Protein AF-A0A954KTD6-F1 (afdb_monomer_lite)

Foldseek 3Di:
DLVLVVCLVCLPVLDDDADPDDPLDALQQQVQCVVHGSNVRNVLSLVVLLVVQAQEDEAAHQLNVLVVDPVCLVVSLVSVVVSVVSSPVSHPNHAYEYEQYEQWACQDPPDDDRVRSLVSSVVNLVSSVVVCVVVVHHYQYPHVVCVPCCNRNDHAPPQHPRTRHGDLVVVLSVSQSVCVSVVNNPADCVPHHDPLSVVLVVLVVVLNVLSCCLSPNPPCCCQPNPNVVPRVVCNVVSVVSVVVSVVSSVVSSVSSVD

Structure (mmCIF, N/CA/C/O backbone):
data_AF-A0A954KTD6-F1
#
_entry.id   AF-A0A954KTD6-F1
#
loop_
_atom_site.group_PDB
_atom_site.id
_atom_site.type_symbol
_atom_site.label_atom_id
_atom_site.label_alt_id
_atom_site.label_comp_id
_atom_site.label_asym_id
_atom_site.label_entity_id
_atom_site.label_seq_id
_atom_site.pdbx_PDB_ins_code
_atom_site.Cartn_x
_atom_site.Cartn_y
_atom_site.Cartn_z
_atom_site.occupancy
_atom_site.B_iso_or_equiv
_atom_site.auth_seq_id
_atom_site.auth_comp_id
_atom_site.auth_asym_id
_atom_site.auth_atom_id
_atom_site.pdbx_PDB_model_num
ATOM 1 N N . THR A 1 1 ? 2.994 5.848 10.217 1.00 92.19 1 THR A N 1
ATOM 2 C CA . THR A 1 1 ? 2.632 7.196 9.737 1.00 92.19 1 THR A CA 1
ATOM 3 C C . THR A 1 1 ? 1.234 7.247 9.157 1.00 92.19 1 THR A C 1
ATOM 5 O O . THR A 1 1 ? 0.369 7.665 9.901 1.00 92.19 1 THR A O 1
ATOM 8 N N . LEU A 1 2 ? 0.955 6.771 7.930 1.00 97.50 2 LEU A N 1
ATOM 9 C CA . LEU A 1 2 ? -0.398 6.868 7.339 1.00 97.50 2 LEU A CA 1
ATOM 10 C C . LEU A 1 2 ? -1.514 6.292 8.216 1.00 97.50 2 LEU A C 1
ATOM 12 O O . LEU A 1 2 ? -2.521 6.957 8.427 1.00 97.50 2 LEU A O 1
ATOM 16 N N . GLU A 1 3 ? -1.323 5.086 8.752 1.00 98.00 3 GLU A N 1
ATOM 17 C CA . GLU A 1 3 ? -2.288 4.480 9.674 1.00 98.00 3 GLU A CA 1
ATOM 18 C C . GLU A 1 3 ? -2.557 5.384 10.886 1.00 98.00 3 GLU A C 1
ATOM 20 O O . GLU A 1 3 ? -3.705 5.695 11.180 1.00 98.00 3 GLU A O 1
ATOM 25 N N . THR A 1 4 ? -1.497 5.867 11.538 1.00 98.19 4 THR A N 1
ATOM 26 C CA . THR A 1 4 ? -1.583 6.796 12.670 1.00 98.19 4 THR A CA 1
ATOM 27 C C . THR A 1 4 ? -2.357 8.054 12.297 1.00 98.19 4 THR A C 1
ATOM 29 O O . THR A 1 4 ? -3.295 8.420 12.995 1.00 98.19 4 THR A O 1
ATOM 32 N N . SER A 1 5 ? -2.009 8.690 11.177 1.00 97.94 5 SER A N 1
ATOM 33 C CA . SER A 1 5 ? -2.658 9.919 10.727 1.00 97.94 5 SER A CA 1
ATOM 34 C C . SER A 1 5 ? -4.144 9.713 10.429 1.00 97.94 5 SER A C 1
ATOM 36 O O . SER A 1 5 ? -4.956 10.545 10.821 1.00 97.94 5 SER A O 1
ATOM 38 N N . LEU A 1 6 ? -4.528 8.604 9.789 1.00 97.81 6 LEU A N 1
ATOM 39 C CA . LEU A 1 6 ? -5.936 8.301 9.508 1.00 97.81 6 LEU A CA 1
ATOM 40 C C . LEU A 1 6 ? -6.724 7.991 10.785 1.00 97.81 6 LEU A C 1
ATOM 42 O O . LEU A 1 6 ? -7.838 8.488 10.940 1.00 97.81 6 LEU A O 1
ATOM 46 N N . THR A 1 7 ? -6.139 7.224 11.707 1.00 98.06 7 THR A N 1
ATOM 47 C CA . THR A 1 7 ? -6.733 6.942 13.021 1.00 98.06 7 THR A CA 1
ATOM 48 C C . THR A 1 7 ? -6.968 8.232 13.802 1.00 98.06 7 THR A C 1
ATOM 50 O O . THR A 1 7 ? -8.073 8.455 14.283 1.00 98.06 7 THR A O 1
ATOM 53 N N . MET A 1 8 ? -5.972 9.120 13.864 1.00 97.56 8 MET A N 1
ATOM 54 C CA . MET A 1 8 ? -6.083 10.389 14.591 1.00 97.56 8 MET A CA 1
ATOM 55 C C . MET A 1 8 ? -6.957 11.431 13.883 1.00 97.56 8 MET A C 1
ATOM 57 O O . MET A 1 8 ? -7.505 12.309 14.541 1.00 97.56 8 MET A O 1
ATOM 61 N N . SER A 1 9 ? -7.148 11.329 12.563 1.00 96.38 9 SER A N 1
ATOM 62 C CA . SER A 1 9 ? -8.110 12.178 11.840 1.00 96.38 9 SER A CA 1
ATOM 63 C C . SER A 1 9 ? -9.559 11.833 12.182 1.00 96.38 9 SER A C 1
ATOM 65 O O . SER A 1 9 ? -10.432 12.699 12.123 1.00 96.38 9 SER A O 1
ATOM 67 N N . TYR A 1 10 ? -9.825 10.564 12.508 1.00 96.06 10 TYR A N 1
ATOM 68 C CA . TYR A 1 10 ? -11.173 10.038 12.717 1.00 96.06 10 TYR A CA 1
ATOM 69 C C . TYR A 1 10 ? -11.230 9.034 13.881 1.00 96.06 10 TYR A C 1
ATOM 71 O O . TYR A 1 10 ? -11.623 7.879 13.676 1.00 96.06 10 TYR A O 1
ATOM 79 N N . PRO A 1 11 ? -10.887 9.454 15.112 1.00 96.81 11 PRO A N 1
ATOM 80 C CA . PRO A 1 11 ? -10.772 8.544 16.254 1.00 96.81 11 PRO A CA 1
ATOM 81 C C . PRO A 1 11 ? -12.097 7.854 16.607 1.00 96.81 11 PRO A C 1
ATOM 83 O O . PRO A 1 11 ? -12.105 6.736 17.109 1.00 96.81 11 PRO A O 1
ATOM 86 N N . GLU A 1 12 ? -13.231 8.475 16.277 1.00 97.31 12 GLU A N 1
ATOM 87 C CA . GLU A 1 12 ? -14.573 7.938 16.535 1.00 97.31 12 GLU A CA 1
ATOM 88 C C . GLU A 1 12 ? -15.005 6.811 15.586 1.00 97.31 12 GLU A C 1
ATOM 90 O O . GLU A 1 12 ? -16.018 6.159 15.834 1.00 97.31 12 GLU A O 1
ATOM 95 N N . LEU A 1 13 ? -14.280 6.584 14.485 1.00 97.00 13 LEU A N 1
ATOM 96 C CA . LEU A 1 13 ? -14.647 5.567 13.495 1.00 97.00 13 LEU A CA 1
ATOM 97 C C . LEU A 1 13 ? -14.106 4.172 13.819 1.00 97.00 13 LEU A C 1
ATOM 99 O O . LEU A 1 13 ? -14.431 3.236 13.088 1.00 97.00 13 LEU A O 1
ATOM 103 N N . ASP A 1 14 ? -13.283 4.035 14.865 1.00 97.38 14 ASP A N 1
ATOM 104 C CA . ASP A 1 14 ? -12.685 2.763 15.295 1.00 97.38 14 ASP A CA 1
ATOM 105 C C . ASP A 1 14 ? -12.082 1.976 14.112 1.00 97.38 14 ASP A C 1
ATOM 107 O O . ASP A 1 14 ? -12.273 0.767 13.945 1.00 97.38 14 ASP A O 1
ATOM 111 N N . LEU A 1 15 ? -11.355 2.693 13.244 1.00 97.56 15 LEU A N 1
ATOM 112 C CA . LEU A 1 15 ? -10.748 2.130 12.040 1.00 97.56 15 LEU A CA 1
ATOM 113 C C . LEU A 1 15 ? -9.731 1.042 12.406 1.00 97.56 15 LEU A C 1
ATOM 115 O O . LEU A 1 15 ? -8.981 1.165 13.373 1.00 97.56 15 LEU A O 1
ATOM 119 N N . THR A 1 16 ? -9.675 -0.020 11.603 1.00 97.75 16 THR A N 1
ATOM 120 C CA . THR A 1 16 ? -8.663 -1.077 11.731 1.00 97.75 16 THR A CA 1
ATOM 121 C C . THR A 1 16 ? -7.923 -1.254 10.415 1.00 97.75 16 THR A C 1
ATOM 123 O O . THR A 1 16 ? -8.492 -1.109 9.332 1.00 97.75 16 THR A O 1
ATOM 126 N N . PHE A 1 17 ? -6.631 -1.568 10.510 1.00 98.19 17 PHE A N 1
ATOM 127 C CA . PHE A 1 17 ? -5.741 -1.665 9.357 1.00 98.19 17 PHE A CA 1
ATOM 128 C C . PHE A 1 17 ? -4.942 -2.960 9.398 1.00 98.19 17 PHE A C 1
ATOM 130 O O . PHE A 1 17 ? -4.491 -3.405 10.462 1.00 98.19 17 PHE A O 1
ATOM 137 N N . ARG A 1 18 ? -4.733 -3.541 8.215 1.00 97.31 18 ARG A N 1
ATOM 138 C CA . ARG A 1 18 ? -3.896 -4.720 7.991 1.00 97.31 18 ARG A CA 1
ATOM 139 C C . ARG A 1 18 ? -2.971 -4.452 6.814 1.00 97.31 18 ARG A C 1
ATOM 141 O O . ARG A 1 18 ? -3.431 -4.111 5.729 1.00 97.31 18 ARG A O 1
ATOM 148 N N . ASN A 1 19 ? -1.670 -4.612 7.035 1.00 95.19 19 ASN A N 1
ATOM 149 C CA . ASN A 1 19 ? -0.672 -4.505 5.980 1.00 95.19 19 ASN A CA 1
ATOM 150 C C . ASN A 1 19 ? -0.434 -5.886 5.353 1.00 95.19 19 ASN A C 1
ATOM 152 O O . ASN A 1 19 ? 0.022 -6.806 6.033 1.00 95.19 19 ASN A O 1
ATOM 156 N N . LEU A 1 20 ? -0.750 -6.012 4.062 1.00 94.19 20 LEU A N 1
ATOM 157 C CA . LEU A 1 20 ? -0.557 -7.226 3.259 1.00 94.19 20 LEU A CA 1
ATOM 158 C C . LEU A 1 20 ? 0.567 -7.053 2.222 1.00 94.19 20 LEU A C 1
ATOM 160 O O . LEU A 1 20 ? 0.629 -7.802 1.246 1.00 94.19 20 LEU A O 1
ATOM 164 N N . GLY A 1 21 ? 1.419 -6.038 2.379 1.00 92.62 21 GLY A N 1
ATOM 165 C CA . GLY A 1 21 ? 2.537 -5.777 1.483 1.00 92.62 21 GLY A CA 1
ATOM 166 C C . GLY A 1 21 ? 3.573 -6.899 1.525 1.00 92.62 21 GLY A C 1
ATOM 167 O O . GLY A 1 21 ? 3.930 -7.397 2.594 1.00 92.62 21 GLY A O 1
ATOM 168 N N . TRP A 1 22 ? 4.083 -7.279 0.354 1.00 91.50 22 TRP A N 1
ATOM 169 C CA . TRP A 1 22 ? 5.133 -8.284 0.215 1.00 91.50 22 TRP A CA 1
ATOM 170 C C . TRP A 1 22 ? 6.185 -7.815 -0.787 1.00 91.50 22 TRP A C 1
ATOM 172 O O . TRP A 1 22 ? 5.875 -7.396 -1.901 1.00 91.50 22 TRP A O 1
ATOM 182 N N . SER A 1 23 ? 7.451 -7.854 -0.377 1.00 88.88 23 SER A N 1
ATOM 183 C CA . SER A 1 23 ? 8.556 -7.378 -1.205 1.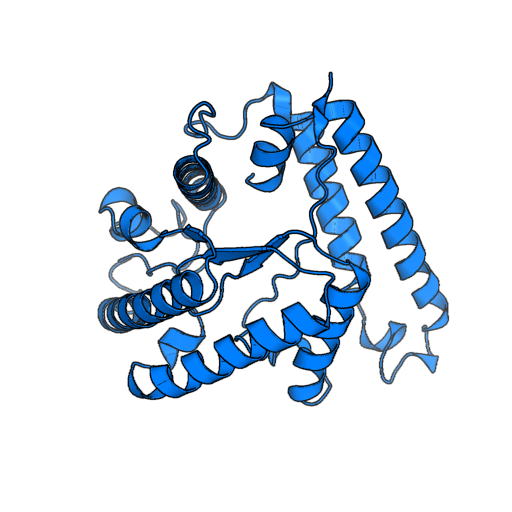00 88.88 23 SER A CA 1
ATOM 184 C C . SER A 1 23 ? 8.677 -8.199 -2.486 1.00 88.88 23 SER A C 1
ATOM 186 O O . SER A 1 23 ? 8.747 -9.425 -2.435 1.00 88.88 23 SER A O 1
ATOM 188 N N . GLY A 1 24 ? 8.756 -7.513 -3.626 1.00 88.06 24 GLY A N 1
ATOM 189 C CA . GLY A 1 24 ? 8.882 -8.159 -4.933 1.00 88.06 24 GLY A CA 1
ATOM 190 C C . GLY A 1 24 ? 7.573 -8.728 -5.483 1.00 88.06 24 GLY A C 1
ATOM 191 O O . GLY A 1 24 ? 7.617 -9.467 -6.462 1.00 88.06 24 GLY A O 1
ATOM 192 N N . ASP A 1 25 ? 6.422 -8.437 -4.873 1.00 92.00 25 ASP A N 1
ATOM 193 C CA . ASP A 1 25 ? 5.138 -8.837 -5.446 1.00 92.00 25 ASP A CA 1
ATOM 194 C C . ASP A 1 25 ? 4.835 -8.112 -6.760 1.00 92.00 25 ASP A C 1
ATOM 196 O O . ASP A 1 25 ? 5.092 -6.917 -6.921 1.00 92.00 25 ASP A O 1
ATOM 200 N N . THR A 1 26 ? 4.214 -8.850 -7.667 1.00 93.44 26 THR A N 1
ATOM 201 C CA . THR A 1 26 ? 3.433 -8.332 -8.792 1.00 93.44 26 THR A CA 1
ATOM 202 C C . THR A 1 26 ? 1.944 -8.472 -8.461 1.00 93.44 26 THR A C 1
ATOM 204 O O . THR A 1 26 ? 1.584 -9.051 -7.432 1.00 93.44 26 THR A O 1
ATOM 207 N N . VAL A 1 27 ? 1.056 -8.034 -9.353 1.00 94.38 27 VAL A N 1
ATOM 208 C CA . VAL A 1 27 ? -0.394 -8.314 -9.283 1.00 94.38 27 VAL A CA 1
ATOM 209 C C . VAL A 1 27 ? -0.745 -9.805 -9.135 1.00 94.38 27 VAL A C 1
ATOM 211 O O . VAL A 1 27 ? -1.855 -10.118 -8.705 1.00 94.38 27 VAL A O 1
ATOM 214 N N . TRP A 1 28 ? 0.184 -10.720 -9.438 1.00 91.75 28 TRP A N 1
ATOM 215 C CA . TRP A 1 28 ? 0.023 -12.162 -9.231 1.00 91.75 28 TRP A CA 1
ATOM 216 C C . TRP A 1 28 ? 0.502 -12.684 -7.881 1.00 91.75 28 TRP A C 1
ATOM 218 O O . TRP A 1 28 ? 0.242 -13.837 -7.556 1.00 91.75 28 TRP A O 1
ATOM 228 N N . ALA A 1 29 ? 1.155 -11.862 -7.060 1.00 91.62 29 ALA A N 1
ATOM 229 C CA . ALA A 1 29 ? 1.676 -12.281 -5.761 1.00 91.62 29 ALA A CA 1
ATOM 230 C C . ALA A 1 29 ? 2.585 -13.532 -5.832 1.00 91.62 29 ALA A C 1
ATOM 232 O O . ALA A 1 29 ? 2.647 -14.323 -4.887 1.00 91.62 29 ALA A O 1
ATOM 233 N N . ASP A 1 30 ? 3.311 -13.704 -6.945 1.00 86.94 30 ASP A N 1
ATOM 234 C CA . ASP A 1 30 ? 4.181 -14.863 -7.201 1.00 86.94 30 ASP A CA 1
ATOM 235 C C . ASP A 1 30 ? 5.211 -15.060 -6.076 1.00 86.94 30 ASP A C 1
ATOM 237 O O . ASP A 1 30 ? 5.493 -16.178 -5.636 1.00 86.94 30 ASP A O 1
ATOM 241 N N . SER A 1 31 ? 5.719 -13.947 -5.537 1.00 87.31 31 SER A N 1
ATOM 242 C CA . SER A 1 31 ? 6.714 -13.920 -4.463 1.00 87.31 31 SER A CA 1
ATOM 243 C C . SER A 1 31 ? 6.196 -14.507 -3.140 1.00 87.31 31 SER A C 1
ATOM 245 O O . SER A 1 31 ? 7.001 -14.838 -2.263 1.00 87.31 31 SER A O 1
ATOM 247 N N . ARG A 1 32 ? 4.876 -14.706 -2.992 1.00 89.31 32 ARG A N 1
ATOM 248 C CA . ARG A 1 32 ? 4.239 -15.350 -1.827 1.00 89.31 32 ARG A CA 1
ATOM 249 C C . ARG A 1 32 ? 4.163 -16.875 -1.926 1.00 89.31 32 ARG A C 1
ATOM 251 O O . ARG A 1 32 ? 3.771 -17.529 -0.956 1.00 89.31 32 ARG A O 1
ATOM 258 N N . GLY A 1 33 ? 4.543 -17.469 -3.061 1.00 81.88 33 GLY A N 1
ATOM 259 C CA . GLY A 1 33 ? 4.685 -18.924 -3.187 1.00 81.88 33 GLY A CA 1
ATOM 260 C C . GLY A 1 33 ? 5.727 -19.479 -2.205 1.00 81.88 33 GLY A C 1
ATOM 261 O O . GLY A 1 33 ? 5.504 -20.519 -1.582 1.00 81.88 33 GLY A O 1
ATOM 262 N N . ILE A 1 34 ? 6.802 -18.715 -1.959 1.00 81.56 34 ILE A N 1
ATOM 263 C CA . ILE A 1 34 ? 7.978 -19.063 -1.141 1.00 81.56 34 ILE A CA 1
ATOM 264 C C . ILE A 1 34 ? 8.643 -20.366 -1.615 1.00 81.56 34 ILE A C 1
ATOM 266 O O . ILE A 1 34 ? 9.614 -20.319 -2.361 1.00 81.56 34 ILE A O 1
ATOM 270 N N . PHE A 1 35 ? 8.134 -21.515 -1.159 1.00 80.31 35 PHE A N 1
ATOM 271 C CA . PHE A 1 35 ? 8.609 -22.862 -1.502 1.00 80.31 35 PHE A CA 1
ATOM 272 C C . PHE A 1 35 ? 7.604 -23.643 -2.361 1.00 80.31 35 PHE A C 1
ATOM 274 O O . PHE A 1 35 ? 7.919 -24.738 -2.820 1.00 80.31 35 PHE A O 1
ATOM 281 N N . ASP A 1 36 ? 6.403 -23.097 -2.556 1.00 82.31 36 ASP A N 1
ATOM 282 C CA . ASP A 1 36 ? 5.378 -23.640 -3.440 1.00 82.31 36 ASP A CA 1
ATOM 283 C C . ASP A 1 36 ? 5.462 -23.001 -4.835 1.00 82.31 36 ASP A C 1
ATOM 285 O O . ASP A 1 36 ? 6.168 -22.012 -5.046 1.00 82.31 36 ASP A O 1
ATOM 289 N N . ALA A 1 37 ? 4.705 -23.552 -5.787 1.00 83.31 37 ALA A N 1
ATOM 290 C CA . ALA A 1 37 ? 4.550 -22.959 -7.113 1.00 83.31 37 ALA A CA 1
ATOM 291 C C . ALA A 1 37 ? 3.949 -21.533 -7.031 1.00 83.31 37 ALA A C 1
ATOM 293 O O . ALA A 1 37 ? 3.161 -21.269 -6.113 1.00 83.31 37 ALA A O 1
ATOM 294 N N . PRO A 1 38 ? 4.284 -20.616 -7.962 1.00 80.75 38 PRO A N 1
ATOM 295 C CA . PRO A 1 38 ? 3.846 -19.216 -7.919 1.00 80.75 38 PRO A CA 1
ATOM 296 C C . PRO A 1 38 ? 2.332 -19.026 -7.758 1.00 80.75 38 PRO A C 1
ATOM 298 O O . PRO A 1 38 ? 1.895 -18.174 -6.987 1.00 80.75 38 PRO A O 1
ATOM 301 N N . GLU A 1 39 ? 1.520 -19.893 -8.373 1.00 85.12 39 GLU A N 1
ATOM 302 C CA . GLU A 1 39 ? 0.054 -19.838 -8.313 1.00 85.12 39 GLU A CA 1
ATOM 303 C C . GLU A 1 39 ? -0.474 -19.968 -6.875 1.00 85.12 39 GLU A C 1
ATOM 305 O O . GLU A 1 39 ? -1.501 -19.388 -6.517 1.00 85.12 39 GLU A O 1
ATOM 310 N N . LYS A 1 40 ? 0.260 -20.677 -6.006 1.00 89.12 40 LYS A N 1
ATOM 311 C CA . LYS A 1 40 ? -0.077 -20.785 -4.581 1.00 89.12 40 LYS A CA 1
ATOM 312 C C . LYS A 1 40 ? 0.115 -19.468 -3.840 1.00 89.12 40 LYS A C 1
ATOM 314 O O . LYS A 1 40 ? -0.551 -19.256 -2.830 1.00 89.12 40 LYS A O 1
ATOM 319 N N . GLY A 1 41 ? 0.996 -18.588 -4.313 1.00 91.50 41 GLY A N 1
ATOM 320 C CA . GLY A 1 41 ? 1.160 -17.245 -3.763 1.00 91.50 41 GLY A CA 1
ATOM 321 C C . GLY A 1 41 ? -0.102 -16.400 -3.933 1.00 91.50 41 GLY A C 1
ATOM 322 O O . GLY A 1 41 ? -0.592 -15.817 -2.961 1.00 91.50 41 GLY A O 1
ATOM 323 N N . TYR A 1 42 ? -0.685 -16.433 -5.132 1.00 94.06 42 TYR A N 1
ATOM 324 C CA . TYR A 1 42 ? -1.937 -15.745 -5.437 1.00 94.06 42 TYR A CA 1
ATOM 325 C C . TYR A 1 42 ? -3.113 -16.265 -4.604 1.00 94.06 42 TYR A C 1
ATOM 327 O O . TYR A 1 42 ? -3.826 -15.484 -3.971 1.00 94.06 42 TYR A O 1
ATOM 335 N N . GLU A 1 43 ? -3.274 -17.591 -4.527 1.00 93.19 43 GLU A N 1
ATOM 336 C CA . GLU A 1 43 ? -4.310 -18.226 -3.700 1.00 93.19 43 GLU A CA 1
ATOM 337 C C . GLU A 1 43 ? -4.191 -17.821 -2.220 1.00 93.19 43 GLU A C 1
ATOM 339 O O . GLU A 1 43 ? -5.192 -17.483 -1.587 1.00 93.19 43 GLU A O 1
ATOM 344 N N . LYS A 1 44 ? -2.967 -17.806 -1.668 1.00 91.25 44 LYS A N 1
ATOM 345 C CA . LYS A 1 44 ? -2.708 -17.382 -0.280 1.00 91.25 44 LYS A CA 1
ATOM 346 C C . LYS A 1 44 ? -3.090 -15.919 -0.052 1.00 91.25 44 LYS A C 1
ATOM 348 O O . LYS A 1 44 ? -3.687 -15.609 0.977 1.00 91.25 44 LYS A O 1
ATOM 353 N N . MET A 1 45 ? -2.775 -15.031 -0.998 1.00 94.88 45 MET A N 1
ATOM 354 C CA . MET A 1 45 ? -3.149 -13.616 -0.914 1.00 94.88 45 MET A CA 1
ATOM 355 C C . MET A 1 45 ? -4.673 -13.444 -0.889 1.00 94.88 45 MET A C 1
ATOM 357 O O . MET A 1 45 ? -5.188 -12.766 -0.001 1.00 94.88 45 MET A O 1
ATOM 361 N N . LEU A 1 46 ? -5.403 -14.113 -1.788 1.00 96.06 46 LEU A N 1
ATOM 362 C CA . LEU A 1 46 ? -6.868 -14.046 -1.815 1.00 96.06 46 LEU A CA 1
ATOM 363 C C . LEU A 1 46 ? -7.499 -14.617 -0.538 1.00 96.06 46 LEU A C 1
ATOM 365 O O . LEU A 1 46 ? -8.418 -14.010 0.010 1.00 96.06 46 LEU A O 1
ATOM 369 N N . ALA A 1 47 ? -6.976 -15.732 -0.019 1.00 94.06 47 ALA A N 1
ATOM 370 C CA . ALA A 1 47 ? -7.438 -16.308 1.243 1.00 94.06 47 ALA A CA 1
ATOM 371 C C . ALA A 1 47 ? -7.209 -15.355 2.431 1.00 94.06 47 ALA A C 1
ATOM 373 O O . ALA A 1 47 ? -8.074 -15.224 3.297 1.00 94.06 47 ALA A O 1
ATOM 374 N N . GLN A 1 48 ? -6.071 -14.651 2.455 1.00 93.81 48 GLN A N 1
ATOM 375 C CA . GLN A 1 48 ? -5.776 -13.643 3.472 1.00 93.81 48 GLN A CA 1
ATOM 376 C C . GLN A 1 48 ? -6.724 -12.439 3.373 1.00 93.81 48 GLN A C 1
ATOM 378 O O . GLN A 1 48 ? -7.229 -11.970 4.388 1.00 93.81 48 GLN A O 1
ATOM 383 N N . VAL A 1 49 ? -7.009 -11.945 2.166 1.00 96.62 49 VAL A N 1
ATOM 384 C CA . VAL A 1 49 ? -8.004 -10.877 1.975 1.00 96.62 49 VA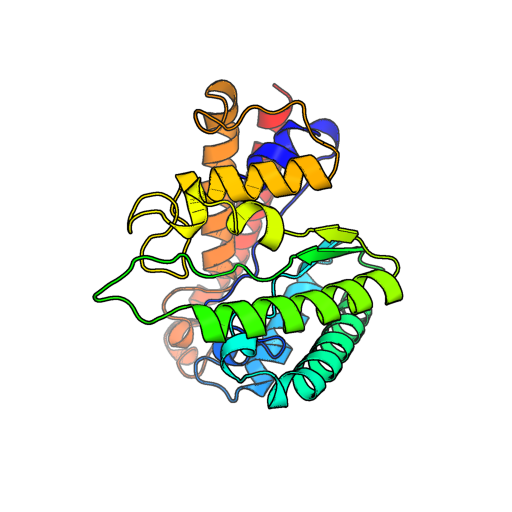L A CA 1
ATOM 385 C C . VAL A 1 49 ? -9.382 -11.334 2.461 1.00 96.62 49 VAL A C 1
ATOM 387 O O . VAL A 1 49 ? -10.052 -10.601 3.190 1.00 96.62 49 VAL A O 1
ATOM 390 N N . ASN A 1 50 ? -9.782 -12.561 2.122 1.00 96.44 50 ASN A N 1
ATOM 391 C CA . ASN A 1 50 ? -11.072 -13.110 2.525 1.00 96.44 50 ASN A CA 1
ATOM 392 C C . ASN A 1 50 ? -11.226 -13.238 4.046 1.00 96.44 50 ASN A C 1
ATOM 394 O O . ASN A 1 50 ? -12.306 -12.968 4.572 1.00 96.44 50 ASN A O 1
ATOM 398 N N . SER A 1 51 ? -10.158 -13.597 4.763 1.00 93.94 51 SER A N 1
ATOM 399 C CA . SER A 1 51 ? -10.206 -13.713 6.224 1.00 93.94 51 SER A CA 1
ATOM 400 C C . SER A 1 51 ? -10.323 -12.357 6.926 1.00 93.94 51 SER A C 1
ATOM 402 O O . SER A 1 51 ? -10.988 -12.261 7.957 1.00 93.94 51 SER A O 1
ATOM 404 N N . ILE A 1 52 ? -9.730 -11.302 6.356 1.00 95.06 52 ILE A N 1
ATOM 405 C CA . ILE A 1 52 ? -9.778 -9.935 6.899 1.00 95.06 52 ILE A CA 1
ATOM 406 C C . ILE A 1 52 ? -11.141 -9.280 6.665 1.00 95.06 52 ILE A C 1
ATOM 408 O O . ILE A 1 52 ? -11.560 -8.457 7.475 1.00 95.06 52 ILE A O 1
ATOM 412 N N . LYS A 1 53 ? -11.824 -9.633 5.567 1.00 94.88 53 LYS A N 1
ATOM 413 C CA . LYS A 1 53 ? -13.086 -9.009 5.128 1.00 94.88 53 LYS A CA 1
ATOM 414 C C . LYS A 1 53 ? -12.986 -7.474 5.048 1.00 94.88 53 LYS A C 1
ATOM 416 O O . LYS A 1 53 ? -13.753 -6.766 5.705 1.00 94.88 53 LYS A O 1
ATOM 421 N N . PRO A 1 54 ? -12.026 -6.929 4.280 1.00 97.38 54 PRO A N 1
ATOM 422 C CA . PRO A 1 54 ? -11.809 -5.490 4.220 1.00 97.38 54 PRO A CA 1
ATOM 423 C C . PRO A 1 54 ? -12.997 -4.760 3.581 1.00 97.38 54 PRO A C 1
ATOM 425 O O . PRO A 1 54 ? -13.540 -5.185 2.563 1.00 97.38 54 PRO A O 1
ATOM 428 N N . THR A 1 55 ? -13.344 -3.600 4.139 1.00 97.69 55 THR A N 1
ATOM 429 C CA . THR A 1 55 ? -14.328 -2.672 3.546 1.00 97.69 55 THR A CA 1
ATOM 430 C C . THR A 1 55 ? -13.679 -1.662 2.594 1.00 97.69 55 THR A C 1
ATOM 432 O O . THR A 1 55 ? -14.360 -1.053 1.765 1.00 97.69 55 THR A O 1
ATOM 435 N N . VAL A 1 56 ? -12.359 -1.474 2.705 1.00 98.06 56 VAL A N 1
ATOM 436 C CA . VAL A 1 56 ? -11.526 -0.634 1.836 1.00 98.06 56 VAL A CA 1
ATOM 437 C C . VAL A 1 56 ? -10.218 -1.365 1.551 1.00 98.06 56 VAL A C 1
ATOM 439 O O . VAL A 1 56 ? -9.590 -1.877 2.476 1.00 98.06 56 VAL A O 1
ATOM 442 N N . ILE A 1 57 ? -9.793 -1.396 0.289 1.00 98.50 57 ILE A N 1
ATOM 443 C CA . ILE A 1 57 ? -8.529 -1.998 -0.144 1.00 98.50 57 ILE A CA 1
ATOM 444 C C . ILE A 1 57 ? -7.702 -0.945 -0.884 1.00 98.50 57 ILE A C 1
ATOM 446 O O . ILE A 1 57 ? -8.131 -0.411 -1.908 1.00 98.50 57 ILE A O 1
ATOM 450 N N . PHE A 1 58 ? -6.501 -0.678 -0.372 1.00 98.50 58 PHE A N 1
ATOM 451 C CA . PHE A 1 58 ? -5.493 0.136 -1.047 1.00 98.50 58 PHE A CA 1
ATOM 452 C C . PHE A 1 58 ? -4.634 -0.763 -1.941 1.00 98.50 58 PHE A C 1
ATOM 454 O O . PHE A 1 58 ? -4.077 -1.756 -1.472 1.00 98.50 58 PHE A O 1
ATOM 461 N N . LEU A 1 59 ? -4.528 -0.423 -3.224 1.00 98.25 59 LEU A N 1
ATOM 462 C CA . LEU A 1 59 ? -3.822 -1.203 -4.237 1.00 98.25 59 LEU A CA 1
ATOM 463 C C . LEU A 1 59 ? -2.627 -0.406 -4.773 1.00 98.25 59 LEU A C 1
ATOM 465 O O . LEU A 1 59 ? -2.803 0.589 -5.473 1.00 98.25 59 LEU A O 1
ATOM 469 N N . GLY A 1 60 ? -1.413 -0.850 -4.438 1.00 97.00 60 GLY A N 1
ATOM 470 C CA . GLY A 1 60 ? -0.145 -0.202 -4.803 1.00 97.00 60 GLY A CA 1
ATOM 471 C C . GLY A 1 60 ? 0.756 -1.079 -5.674 1.00 97.00 60 GLY A C 1
ATOM 472 O O . GLY A 1 60 ? 1.894 -1.345 -5.299 1.00 97.00 60 GLY A O 1
ATOM 473 N N . TYR A 1 61 ? 0.236 -1.558 -6.807 1.00 97.44 61 TYR A N 1
ATOM 474 C CA . TYR A 1 61 ? 0.977 -2.356 -7.798 1.00 97.44 61 TYR A CA 1
ATOM 475 C C . TYR A 1 61 ? 1.418 -1.520 -9.009 1.00 97.44 61 TYR A C 1
ATOM 477 O O . TYR A 1 61 ? 0.922 -0.415 -9.221 1.00 97.44 61 TYR A O 1
ATOM 485 N N . GLY A 1 62 ? 2.324 -2.059 -9.831 1.00 96.62 62 GLY A N 1
ATOM 486 C CA . GLY A 1 62 ? 2.796 -1.447 -11.079 1.00 96.62 62 GLY A CA 1
ATOM 487 C C . GLY A 1 62 ? 4.278 -1.072 -11.070 1.00 96.62 62 GLY A C 1
ATOM 488 O O . GLY A 1 62 ? 4.880 -0.965 -12.135 1.00 96.62 62 GLY A O 1
ATOM 489 N N . GLY A 1 63 ? 4.889 -0.895 -9.894 1.00 95.75 63 GLY A N 1
ATOM 490 C CA . GLY A 1 63 ? 6.308 -0.530 -9.784 1.00 95.75 63 GLY A CA 1
ATOM 491 C C . GLY A 1 63 ? 7.242 -1.661 -10.219 1.00 95.75 63 GLY A C 1
ATOM 492 O O . GLY A 1 63 ? 8.165 -1.443 -10.999 1.00 95.75 63 GLY A O 1
ATOM 493 N N . ASN A 1 64 ? 6.971 -2.893 -9.778 1.00 95.38 64 ASN A N 1
ATOM 494 C CA . ASN A 1 64 ? 7.751 -4.053 -10.212 1.00 95.38 64 ASN A CA 1
ATOM 495 C C . ASN A 1 64 ? 7.478 -4.380 -11.686 1.00 95.38 64 ASN A C 1
ATOM 497 O O . ASN A 1 64 ? 8.401 -4.688 -12.436 1.00 95.38 64 ASN A O 1
ATOM 501 N N . GLU A 1 65 ? 6.227 -4.256 -12.123 1.00 96.94 65 GLU A N 1
ATOM 502 C CA . GLU A 1 65 ? 5.813 -4.551 -13.492 1.00 96.94 65 GLU A CA 1
ATOM 503 C C . GLU A 1 65 ? 6.391 -3.559 -14.511 1.00 96.94 65 GLU A C 1
ATOM 505 O O . GLU A 1 65 ? 6.738 -3.964 -15.618 1.00 96.94 65 GLU A O 1
ATOM 510 N N . ALA A 1 66 ? 6.609 -2.296 -14.130 1.00 97.12 66 ALA A N 1
ATOM 511 C CA . ALA A 1 66 ? 7.220 -1.284 -14.995 1.00 97.12 66 ALA A CA 1
ATOM 512 C C . ALA A 1 66 ? 8.658 -1.626 -15.444 1.00 97.12 66 ALA A C 1
ATOM 514 O O . ALA A 1 66 ? 9.106 -1.139 -16.488 1.00 97.12 66 ALA A O 1
ATOM 515 N N . HIS A 1 67 ? 9.380 -2.499 -14.725 1.00 95.69 67 HIS A N 1
ATOM 516 C CA . HIS A 1 67 ? 10.685 -3.018 -15.176 1.00 95.69 67 HIS A CA 1
ATOM 517 C C . HIS A 1 67 ? 10.581 -3.885 -16.430 1.00 95.69 67 HIS A C 1
ATOM 519 O O . HIS A 1 67 ? 11.550 -4.000 -17.176 1.00 95.69 67 HIS A O 1
ATOM 525 N N . ALA A 1 68 ? 9.412 -4.472 -16.687 1.00 95.81 68 ALA A N 1
ATOM 526 C CA . ALA A 1 68 ? 9.177 -5.321 -17.846 1.00 95.81 68 ALA A CA 1
ATOM 527 C C . ALA A 1 68 ? 8.903 -4.524 -19.140 1.00 95.81 68 ALA A C 1
ATOM 529 O O . ALA A 1 68 ? 8.764 -5.120 -20.207 1.00 95.81 68 ALA A O 1
ATOM 530 N N . GLY A 1 69 ? 8.856 -3.189 -19.061 1.00 97.06 69 GLY A N 1
ATOM 531 C CA . GLY A 1 69 ? 8.702 -2.310 -20.218 1.00 97.06 69 GLY A CA 1
ATOM 532 C C . GLY A 1 69 ? 7.262 -2.130 -20.694 1.00 97.06 69 GLY A C 1
ATOM 533 O O . GLY A 1 69 ? 6.327 -2.789 -20.232 1.00 97.06 69 GLY A O 1
ATOM 534 N N . GLU A 1 70 ? 7.083 -1.215 -21.646 1.00 96.12 70 GLU A N 1
ATOM 535 C CA . GLU A 1 70 ? 5.784 -0.910 -22.262 1.00 96.12 70 GLU A CA 1
ATOM 536 C C . GLU A 1 70 ? 5.177 -2.121 -22.992 1.00 96.12 70 GLU A C 1
ATOM 538 O O . GLU A 1 70 ? 3.963 -2.307 -22.981 1.00 96.12 70 GLU A O 1
ATOM 543 N N . GLU A 1 71 ? 6.008 -3.019 -23.533 1.00 97.38 71 GLU A N 1
ATOM 544 C CA . GLU A 1 71 ? 5.557 -4.246 -24.209 1.00 97.38 71 GLU A CA 1
ATOM 545 C C . GLU A 1 71 ? 4.703 -5.155 -23.307 1.00 97.38 71 GLU A C 1
ATOM 547 O O . GLU A 1 71 ? 3.859 -5.908 -23.798 1.00 97.38 71 GLU A O 1
ATOM 552 N N . LYS A 1 72 ? 4.898 -5.080 -21.983 1.00 97.94 72 LYS A N 1
ATOM 553 C CA . LYS A 1 72 ? 4.155 -5.859 -20.981 1.00 97.94 72 LYS A CA 1
ATOM 554 C C . LYS A 1 72 ? 2.984 -5.114 -20.351 1.00 97.94 72 LYS A C 1
ATOM 556 O O . LYS A 1 72 ? 2.220 -5.722 -19.601 1.00 97.94 72 LYS A O 1
ATOM 561 N N . LEU A 1 73 ? 2.763 -3.853 -20.721 1.00 97.81 73 LEU A N 1
ATOM 562 C CA . LEU A 1 73 ? 1.686 -3.029 -20.175 1.00 97.81 73 LEU A CA 1
ATOM 563 C C . LEU A 1 73 ? 0.305 -3.650 -20.426 1.00 97.81 73 LEU A C 1
ATOM 565 O O . LEU A 1 73 ? -0.524 -3.725 -19.523 1.00 97.81 73 LEU A O 1
ATOM 569 N N . GLY A 1 74 ? 0.068 -4.162 -21.637 1.00 98.00 74 GLY A N 1
ATOM 570 C CA . GLY A 1 74 ? -1.197 -4.816 -21.973 1.00 98.00 74 GLY A CA 1
ATOM 571 C C . GLY A 1 74 ? -1.450 -6.085 -21.153 1.00 98.00 74 GLY A C 1
ATOM 572 O O . GLY A 1 74 ? -2.593 -6.353 -20.776 1.00 98.00 74 GLY A O 1
ATOM 573 N N . ASP A 1 75 ? -0.398 -6.857 -20.862 1.00 97.81 75 ASP A N 1
ATOM 574 C CA . ASP A 1 75 ? -0.488 -8.024 -19.983 1.00 97.81 75 ASP A CA 1
ATOM 575 C C . ASP A 1 75 ? -0.854 -7.563 -18.568 1.00 97.81 75 ASP A C 1
ATOM 577 O O . ASP A 1 75 ? -1.847 -8.036 -18.024 1.00 97.81 75 ASP A O 1
ATOM 581 N N . PHE A 1 76 ? -0.120 -6.594 -18.015 1.00 98.25 76 PHE A N 1
ATOM 582 C CA . PHE A 1 76 ? -0.365 -6.025 -16.688 1.00 98.25 76 PHE A CA 1
ATOM 583 C C . PHE A 1 76 ? -1.810 -5.551 -16.498 1.00 98.25 76 PHE A C 1
ATOM 585 O O . PHE A 1 76 ? -2.442 -5.921 -15.512 1.00 98.25 76 PHE A O 1
ATOM 592 N N . VAL A 1 77 ? -2.375 -4.810 -17.457 1.00 98.50 77 VAL A N 1
ATOM 593 C CA . VAL A 1 77 ? -3.763 -4.320 -17.366 1.00 98.50 77 VAL A CA 1
ATOM 594 C C . VAL A 1 77 ? -4.757 -5.472 -17.210 1.00 98.50 77 VAL A C 1
ATOM 596 O O . VAL A 1 77 ? -5.622 -5.421 -16.335 1.00 98.50 77 VAL A O 1
ATOM 599 N N . ARG A 1 78 ? -4.615 -6.546 -17.999 1.00 98.44 78 ARG A N 1
ATOM 600 C CA . ARG A 1 78 ? -5.498 -7.722 -17.895 1.00 98.44 78 ARG A CA 1
ATOM 601 C C . ARG A 1 78 ? -5.350 -8.434 -16.553 1.00 98.44 78 ARG A C 1
ATOM 603 O O . ARG A 1 78 ? -6.340 -8.890 -15.986 1.00 98.44 78 ARG A O 1
ATOM 610 N N . GLN A 1 79 ? -4.124 -8.522 -16.044 1.00 97.69 79 GLN A N 1
ATOM 611 C CA . GLN A 1 79 ? -3.835 -9.139 -14.749 1.00 97.69 79 GLN A CA 1
ATOM 612 C C . GLN A 1 79 ? -4.435 -8.318 -13.601 1.00 97.69 79 GLN A C 1
ATOM 614 O O . GLN A 1 79 ? -5.083 -8.869 -12.716 1.00 97.69 79 GLN A O 1
ATOM 619 N N . TYR A 1 80 ? -4.310 -6.991 -13.651 1.00 98.44 80 TYR A N 1
ATOM 620 C CA . TYR A 1 80 ? -4.879 -6.098 -12.644 1.00 98.44 80 TYR A CA 1
ATOM 621 C C . TYR A 1 80 ? -6.415 -6.142 -12.658 1.00 98.44 80 TYR A C 1
ATOM 623 O O . TYR A 1 80 ? -7.041 -6.254 -11.608 1.00 98.44 80 TYR A O 1
ATOM 631 N N . GLN A 1 81 ? -7.043 -6.154 -13.839 1.00 98.44 81 GLN A N 1
ATOM 632 C CA . GLN A 1 81 ? -8.494 -6.361 -13.960 1.00 98.44 81 GLN A CA 1
ATOM 633 C C . GLN A 1 81 ? -8.937 -7.679 -13.324 1.00 98.44 81 GLN A C 1
ATOM 635 O O . GLN A 1 81 ? -9.951 -7.724 -12.622 1.00 98.44 81 GLN A O 1
ATOM 640 N N . ARG A 1 82 ? -8.160 -8.750 -13.531 1.00 98.25 82 ARG A N 1
ATOM 641 C CA . ARG A 1 82 ? -8.428 -10.036 -12.890 1.00 98.25 82 ARG A CA 1
ATOM 642 C C . ARG A 1 82 ? -8.317 -9.938 -11.369 1.00 98.25 82 ARG A C 1
ATOM 644 O O . ARG A 1 82 ? -9.241 -10.366 -10.685 1.00 98.25 82 ARG A O 1
ATOM 651 N N . LEU A 1 83 ? -7.257 -9.312 -10.857 1.00 98.06 83 LEU A N 1
ATOM 652 C CA . LEU A 1 83 ? -7.083 -9.061 -9.427 1.00 98.06 83 LEU A CA 1
ATOM 653 C C . LEU A 1 83 ? -8.266 -8.298 -8.826 1.00 98.06 83 LEU A C 1
ATOM 655 O O . LEU A 1 83 ? -8.796 -8.723 -7.807 1.00 98.06 83 LEU A O 1
ATOM 659 N N . ILE A 1 84 ? -8.727 -7.221 -9.463 1.00 98.06 84 ILE A N 1
ATOM 660 C CA . ILE A 1 84 ? -9.889 -6.454 -8.990 1.00 98.06 84 ILE A CA 1
ATOM 661 C C . ILE A 1 84 ? -11.133 -7.351 -8.909 1.00 98.06 84 ILE A C 1
ATOM 663 O O . ILE A 1 84 ? -11.840 -7.336 -7.900 1.00 98.06 84 ILE A O 1
ATOM 667 N N . SER A 1 85 ? -11.393 -8.154 -9.947 1.00 98.06 85 SER A N 1
ATOM 668 C CA . SER A 1 85 ? -12.528 -9.085 -9.965 1.00 98.06 85 SER A CA 1
ATOM 669 C C . SER A 1 85 ? -12.445 -10.117 -8.839 1.00 98.06 85 SER A C 1
ATOM 671 O O . SER A 1 85 ? -13.426 -10.325 -8.124 1.00 98.06 85 SER A O 1
ATOM 673 N N . ASP A 1 86 ? -11.275 -10.720 -8.640 1.00 97.88 86 ASP A N 1
ATOM 674 C CA . ASP A 1 86 ? -11.077 -11.753 -7.627 1.00 97.88 86 ASP A CA 1
ATOM 675 C C . ASP A 1 86 ? -11.153 -11.164 -6.207 1.00 97.88 86 ASP A C 1
ATOM 677 O O . ASP A 1 86 ? -11.770 -11.765 -5.328 1.00 97.88 86 ASP A O 1
ATOM 681 N N . LEU A 1 87 ? -10.637 -9.952 -5.975 1.00 97.88 87 LEU A N 1
ATOM 682 C CA . LEU A 1 87 ? -10.787 -9.249 -4.694 1.00 97.88 87 LEU A CA 1
ATOM 683 C C . LEU A 1 87 ? -12.254 -8.933 -4.378 1.00 97.88 87 LEU A C 1
ATOM 685 O O . LEU A 1 87 ? -12.683 -9.128 -3.243 1.00 97.88 87 LEU A O 1
ATOM 689 N N . LYS A 1 88 ? -13.049 -8.512 -5.373 1.00 96.88 88 LYS A N 1
ATOM 690 C CA . LYS A 1 88 ? -14.501 -8.313 -5.207 1.00 96.88 88 LYS A CA 1
ATOM 691 C C . LYS A 1 88 ? -15.238 -9.605 -4.868 1.00 96.88 88 LYS A C 1
ATOM 693 O O . LYS A 1 88 ? -16.190 -9.567 -4.103 1.00 96.88 88 LYS A O 1
ATOM 698 N N . GLN A 1 89 ? -14.822 -10.739 -5.430 1.00 96.69 89 GLN A N 1
ATOM 699 C CA . GLN A 1 89 ? -15.421 -12.042 -5.117 1.00 96.69 89 GLN A CA 1
ATOM 700 C C . GLN A 1 89 ? -15.043 -12.532 -3.714 1.00 96.69 89 GLN A C 1
ATOM 702 O O . GLN A 1 89 ? -15.810 -13.256 -3.085 1.00 96.69 89 GLN A O 1
ATOM 707 N N . ASN A 1 90 ? -13.872 -12.129 -3.217 1.00 96.25 90 ASN A N 1
ATOM 708 C CA . ASN A 1 90 ? -13.341 -12.546 -1.922 1.00 96.25 90 ASN A CA 1
ATOM 709 C C . ASN A 1 90 ? -13.619 -11.543 -0.792 1.00 96.25 90 ASN A C 1
ATOM 711 O O . ASN A 1 90 ? -13.125 -11.738 0.316 1.00 96.25 90 ASN A O 1
ATOM 715 N N . SER A 1 91 ? -14.387 -10.479 -1.030 1.00 95.12 91 SER A N 1
ATOM 716 C CA . SER A 1 91 ? -14.727 -9.459 -0.029 1.00 95.12 91 SER A CA 1
ATOM 717 C C . SER A 1 91 ? -16.171 -8.987 -0.189 1.00 95.12 91 SER A C 1
ATOM 719 O O . SER A 1 91 ? -16.719 -8.971 -1.287 1.00 95.12 91 SER A O 1
ATOM 721 N N . GLU A 1 92 ? -16.802 -8.563 0.903 1.00 93.44 92 GLU A N 1
ATOM 722 C CA . GLU A 1 92 ? -18.181 -8.067 0.877 1.00 93.44 92 GLU A CA 1
ATOM 723 C C . GLU A 1 92 ? -18.221 -6.613 0.383 1.00 93.44 92 GLU A C 1
ATOM 725 O O . GLU A 1 92 ? -18.137 -5.673 1.168 1.00 93.44 92 GLU A O 1
ATOM 730 N N . ASN A 1 93 ? -18.346 -6.434 -0.938 1.00 92.50 93 ASN A N 1
ATOM 731 C CA . ASN A 1 93 ? -18.455 -5.127 -1.604 1.00 92.50 93 ASN A CA 1
ATOM 732 C C . ASN A 1 93 ? -17.351 -4.121 -1.187 1.00 92.50 93 ASN A C 1
ATOM 734 O O . ASN A 1 93 ? -17.658 -3.045 -0.659 1.00 92.50 93 ASN A O 1
ATOM 738 N N . PRO A 1 94 ? -16.061 -4.455 -1.394 1.00 97.00 94 PRO A N 1
ATOM 739 C CA . PRO A 1 94 ? -14.964 -3.585 -0.989 1.00 97.00 94 PRO A CA 1
ATOM 740 C C . PRO A 1 94 ? -14.939 -2.298 -1.822 1.00 97.00 94 PRO A C 1
ATOM 742 O O . PRO A 1 94 ? -15.190 -2.308 -3.029 1.00 97.00 94 PRO A O 1
ATOM 745 N N . ARG A 1 95 ? -14.557 -1.186 -1.189 1.00 98.00 95 ARG A N 1
ATOM 746 C CA . ARG A 1 95 ? -14.151 0.039 -1.893 1.00 98.00 95 ARG A CA 1
ATOM 747 C C . ARG A 1 95 ? -12.668 -0.037 -2.235 1.00 98.00 95 ARG A C 1
ATOM 749 O O . ARG A 1 95 ? -11.876 -0.489 -1.411 1.00 98.00 95 ARG A O 1
ATOM 756 N N . PHE A 1 96 ? -12.277 0.454 -3.405 1.00 98.56 96 PHE A N 1
ATOM 757 C CA . PHE A 1 96 ? -10.874 0.467 -3.815 1.00 98.56 96 PHE A CA 1
ATOM 758 C C . PHE A 1 96 ? -10.281 1.874 -3.791 1.00 98.56 96 PHE A C 1
ATOM 760 O O . PHE A 1 96 ? -10.942 2.858 -4.134 1.00 98.56 96 PHE A O 1
ATOM 767 N N . VAL A 1 97 ? -9.007 1.941 -3.412 1.00 98.69 97 VAL A N 1
ATOM 768 C CA . VAL A 1 97 ? -8.141 3.107 -3.586 1.00 98.69 97 VAL A CA 1
ATOM 769 C C . VAL A 1 97 ? -6.901 2.642 -4.336 1.00 98.69 97 VAL A C 1
ATOM 771 O O . VAL A 1 97 ? -6.168 1.780 -3.860 1.00 98.69 97 VAL A O 1
ATOM 774 N N . PHE A 1 98 ? -6.671 3.191 -5.520 1.00 98.81 98 PHE A N 1
ATOM 775 C CA . PHE A 1 98 ? -5.515 2.872 -6.347 1.00 98.81 98 PHE A CA 1
ATOM 776 C C . PHE A 1 98 ? -4.410 3.884 -6.084 1.00 98.81 98 PHE A C 1
ATOM 778 O O . PHE A 1 98 ? -4.661 5.086 -6.094 1.00 98.81 98 PHE A O 1
ATOM 785 N N . LEU A 1 99 ? -3.192 3.403 -5.870 1.00 98.69 99 LEU A N 1
ATOM 786 C CA . LEU A 1 99 ? -2.008 4.239 -5.727 1.00 98.69 99 LEU A CA 1
ATOM 787 C C . LEU A 1 99 ? -1.179 4.141 -7.003 1.00 98.69 99 LEU A C 1
ATOM 789 O O . LEU A 1 99 ? -0.981 3.044 -7.534 1.00 98.69 99 LEU A O 1
ATOM 793 N N . SER A 1 100 ? -0.677 5.270 -7.490 1.00 98.38 100 SER A N 1
ATOM 794 C CA . SER A 1 100 ? 0.297 5.240 -8.575 1.00 98.38 100 SER A CA 1
ATOM 795 C C . SER A 1 100 ? 1.639 4.653 -8.104 1.00 98.38 100 SER A C 1
ATOM 797 O O . SER A 1 100 ? 2.010 4.799 -6.934 1.00 98.38 100 SER A O 1
ATOM 799 N N . PRO A 1 101 ? 2.384 3.954 -8.979 1.00 97.25 101 PRO A N 1
ATOM 800 C CA . PRO A 1 101 ? 3.745 3.535 -8.671 1.00 97.25 101 PRO A CA 1
ATOM 801 C C . PRO A 1 101 ? 4.671 4.746 -8.504 1.00 97.25 101 PRO A C 1
ATOM 803 O O . PRO A 1 101 ? 4.508 5.767 -9.171 1.00 97.25 101 PRO A O 1
ATOM 806 N N . LEU A 1 102 ? 5.680 4.614 -7.640 1.00 96.94 102 LEU A N 1
ATOM 807 C CA . LEU A 1 102 ? 6.658 5.676 -7.415 1.00 96.94 102 LEU A CA 1
ATOM 808 C C . LEU A 1 102 ? 7.722 5.711 -8.528 1.00 96.94 102 LEU A C 1
ATOM 810 O O . LEU A 1 102 ? 8.249 4.655 -8.904 1.00 96.94 102 LEU A O 1
ATOM 814 N N . PRO A 1 103 ? 8.084 6.905 -9.032 1.00 97.00 103 PRO A N 1
ATOM 815 C CA . PRO A 1 103 ? 9.267 7.065 -9.864 1.00 97.00 103 PRO A CA 1
ATOM 816 C C . PRO A 1 103 ? 10.534 6.893 -9.016 1.00 97.00 103 PRO A C 1
ATOM 818 O O . PRO A 1 103 ? 10.533 7.126 -7.810 1.00 97.00 103 PRO A O 1
ATOM 821 N N . TYR A 1 104 ? 11.644 6.526 -9.649 1.00 96.75 104 TYR A N 1
ATOM 822 C CA . TYR A 1 104 ? 12.950 6.537 -8.995 1.00 96.75 104 TYR A CA 1
ATOM 823 C C . TYR A 1 104 ? 13.568 7.939 -8.990 1.00 96.75 104 TYR A C 1
ATOM 825 O O . TYR A 1 104 ? 13.429 8.678 -9.979 1.00 96.75 104 TYR A O 1
ATOM 833 N N . PRO A 1 105 ? 14.295 8.295 -7.915 1.00 96.81 105 PRO A N 1
ATOM 834 C CA . PRO A 1 105 ? 15.098 9.504 -7.882 1.00 96.81 105 PRO A CA 1
ATOM 835 C C . PRO A 1 105 ? 16.314 9.376 -8.812 1.00 96.81 105 PRO A C 1
ATOM 837 O O . PRO A 1 105 ? 16.846 8.289 -9.049 1.00 96.81 105 PRO A O 1
ATOM 840 N N . ASN A 1 106 ? 16.778 10.514 -9.310 1.00 96.56 106 ASN A N 1
ATOM 841 C CA . ASN A 1 106 ? 18.045 10.686 -9.992 1.00 96.56 106 ASN A CA 1
ATOM 842 C C . ASN A 1 106 ? 19.188 10.867 -8.986 1.00 96.56 106 ASN A C 1
ATOM 844 O O . ASN A 1 106 ? 19.578 11.979 -8.635 1.00 96.56 106 ASN A O 1
ATOM 848 N N . PHE A 1 107 ? 19.778 9.761 -8.552 1.00 95.19 107 PHE A N 1
ATOM 849 C CA . PHE A 1 107 ? 20.945 9.805 -7.667 1.00 95.19 107 PHE A CA 1
ATOM 850 C C . PHE A 1 107 ? 22.266 10.116 -8.384 1.00 95.19 107 PHE A C 1
ATOM 852 O O . PHE A 1 107 ? 23.295 10.298 -7.728 1.00 95.19 107 PHE A O 1
ATOM 859 N N . GLY A 1 108 ? 22.266 10.171 -9.719 1.00 93.50 108 GLY A N 1
ATOM 860 C CA . GLY A 1 108 ? 23.485 10.263 -10.514 1.00 93.50 108 GLY A CA 1
ATOM 861 C C . GLY A 1 108 ? 24.415 9.055 -10.330 1.00 93.50 108 GLY A C 1
ATOM 862 O O . GLY A 1 108 ? 24.072 8.031 -9.739 1.00 93.50 108 GLY A O 1
ATOM 863 N N . LYS A 1 109 ? 25.643 9.153 -10.850 1.00 92.56 109 LYS A N 1
ATOM 864 C CA . LYS A 1 109 ? 26.625 8.058 -10.760 1.00 92.56 109 LYS A CA 1
ATOM 865 C C . LYS A 1 109 ? 27.009 7.780 -9.291 1.00 92.56 109 LYS A C 1
ATOM 867 O O . LYS A 1 109 ? 27.254 8.737 -8.559 1.00 92.56 109 LYS A O 1
ATOM 872 N N . PRO A 1 110 ? 27.150 6.505 -8.869 1.00 92.62 110 PRO A N 1
ATOM 873 C CA . PRO A 1 110 ? 27.198 5.286 -9.688 1.00 92.62 110 PRO A CA 1
ATOM 874 C C . PRO A 1 110 ? 25.846 4.569 -9.883 1.00 92.62 110 PRO A C 1
ATOM 876 O O . PRO A 1 110 ? 25.844 3.424 -10.332 1.00 92.62 110 PRO A O 1
ATOM 879 N N . TYR A 1 111 ? 24.714 5.187 -9.537 1.00 92.81 111 TYR A N 1
ATOM 880 C CA . TYR A 1 111 ? 23.400 4.555 -9.676 1.00 92.81 111 TYR A CA 1
ATOM 881 C C . TYR A 1 111 ? 22.973 4.448 -11.154 1.00 92.81 111 TYR A C 1
ATOM 883 O O . TYR A 1 111 ? 23.429 5.247 -11.980 1.00 92.81 111 TYR A O 1
ATOM 891 N N . PRO A 1 112 ? 22.130 3.455 -11.511 1.00 92.50 112 PRO A N 1
ATOM 892 C CA . PRO A 1 112 ? 21.576 3.337 -12.859 1.00 92.50 112 PRO A CA 1
ATOM 893 C C . PRO A 1 112 ? 20.754 4.566 -13.261 1.00 92.50 112 PRO A C 1
ATOM 895 O O . PRO A 1 112 ? 20.115 5.184 -12.413 1.00 92.50 112 PRO A O 1
ATOM 898 N N . ASP A 1 113 ? 20.723 4.869 -14.561 1.00 94.88 113 ASP A N 1
ATOM 899 C CA . ASP A 1 113 ? 19.828 5.893 -15.107 1.00 94.88 113 ASP A CA 1
ATOM 900 C C . ASP A 1 113 ? 18.365 5.436 -14.999 1.00 94.88 113 ASP A C 1
ATOM 902 O O . ASP A 1 113 ? 17.952 4.408 -15.538 1.00 94.88 113 ASP A O 1
ATOM 906 N N . GLN A 1 114 ? 17.586 6.232 -14.283 1.00 96.19 114 GLN A N 1
ATOM 907 C CA . GLN A 1 114 ? 16.177 6.049 -13.981 1.00 96.19 114 GLN A CA 1
ATOM 908 C C . GLN A 1 114 ? 15.242 6.413 -15.138 1.00 96.19 114 GLN A C 1
ATOM 910 O O . GLN A 1 114 ? 14.063 6.069 -15.085 1.00 96.19 114 GLN A O 1
ATOM 915 N N . THR A 1 115 ? 15.719 7.120 -16.167 1.00 96.88 115 THR A N 1
ATOM 916 C CA . THR A 1 115 ? 14.863 7.752 -17.187 1.00 96.88 115 THR A CA 1
ATOM 917 C C . THR A 1 115 ? 13.938 6.753 -17.885 1.00 96.88 115 THR A C 1
ATOM 919 O O . THR A 1 115 ? 12.730 6.978 -17.971 1.00 96.88 115 THR A O 1
ATOM 922 N N . ALA A 1 116 ? 14.481 5.620 -18.343 1.00 97.44 116 ALA A N 1
ATOM 923 C CA . ALA A 1 116 ? 13.696 4.592 -19.027 1.00 97.44 116 ALA A CA 1
ATOM 924 C C . ALA A 1 116 ? 12.634 3.967 -18.105 1.00 97.44 116 ALA A C 1
ATOM 926 O O . ALA A 1 116 ? 11.473 3.846 -18.492 1.00 97.44 116 ALA A O 1
ATOM 927 N N . TYR A 1 117 ? 13.009 3.640 -16.865 1.00 97.00 117 TYR A N 1
ATOM 928 C CA . TYR A 1 117 ? 12.080 3.109 -15.868 1.00 97.00 117 TYR A CA 1
ATOM 929 C C . TYR A 1 117 ? 10.973 4.119 -15.536 1.00 97.00 117 TYR A C 1
ATOM 931 O O . TYR A 1 117 ? 9.796 3.772 -15.575 1.00 97.00 117 TYR A O 1
ATOM 939 N N . ASN A 1 118 ? 11.316 5.388 -15.302 1.00 97.69 118 ASN A N 1
ATOM 940 C CA . ASN A 1 118 ? 10.344 6.430 -14.970 1.00 97.69 118 ASN A CA 1
ATOM 941 C C . ASN A 1 118 ? 9.365 6.718 -16.122 1.00 97.69 118 ASN A C 1
ATOM 943 O O . ASN A 1 118 ? 8.214 7.077 -15.868 1.00 97.69 118 ASN A O 1
ATOM 947 N N . ASN A 1 119 ? 9.779 6.531 -17.380 1.00 98.19 119 ASN A N 1
ATOM 948 C CA . ASN A 1 119 ? 8.862 6.584 -18.521 1.00 98.19 119 ASN A CA 1
ATOM 949 C C . ASN A 1 119 ? 7.854 5.424 -18.485 1.00 98.19 119 ASN A C 1
ATOM 951 O O . ASN A 1 119 ? 6.657 5.659 -18.661 1.00 98.19 119 ASN A O 1
ATOM 955 N N . ASN A 1 120 ? 8.303 4.204 -18.171 1.00 98.38 120 ASN A N 1
ATOM 956 C CA . ASN A 1 120 ? 7.401 3.065 -17.986 1.00 98.38 120 ASN A CA 1
ATOM 957 C C . ASN A 1 120 ? 6.449 3.299 -16.805 1.00 98.38 120 ASN A C 1
ATOM 959 O O . ASN A 1 120 ? 5.246 3.130 -16.960 1.00 98.38 120 ASN A O 1
ATOM 963 N N . VAL A 1 121 ? 6.943 3.766 -15.654 1.00 98.31 121 VAL A N 1
ATOM 964 C CA . VAL A 1 121 ? 6.116 4.092 -14.474 1.00 98.31 121 VAL A CA 1
ATOM 965 C C . VAL A 1 121 ? 4.954 5.018 -14.845 1.00 98.31 121 VAL A C 1
ATOM 967 O O . VAL A 1 121 ? 3.816 4.745 -14.470 1.00 98.31 121 VAL A O 1
ATOM 970 N N . LYS A 1 122 ? 5.200 6.063 -15.649 1.00 98.44 122 LYS A N 1
ATOM 971 C CA . LYS A 1 122 ? 4.149 6.977 -16.135 1.00 98.44 122 LYS A CA 1
ATOM 972 C C . LYS A 1 122 ? 3.123 6.280 -17.035 1.00 98.44 122 LYS A C 1
ATOM 974 O O . LYS A 1 122 ? 1.923 6.536 -16.905 1.00 98.44 122 LYS A O 1
ATOM 979 N N . ALA A 1 123 ? 3.570 5.398 -17.928 1.00 98.56 123 ALA A N 1
ATOM 980 C CA . ALA A 1 123 ? 2.677 4.624 -18.790 1.00 98.56 123 ALA A CA 1
ATOM 981 C C . ALA A 1 123 ? 1.789 3.668 -17.969 1.00 98.56 123 ALA A C 1
ATOM 983 O O . ALA A 1 123 ? 0.571 3.650 -18.139 1.00 98.56 123 ALA A O 1
ATOM 984 N N . TYR A 1 124 ? 2.376 2.952 -17.007 1.00 98.69 124 TYR A N 1
ATOM 985 C CA . TYR A 1 124 ? 1.655 2.045 -16.111 1.00 98.69 124 TYR A CA 1
ATOM 986 C C . TYR A 1 124 ? 0.663 2.803 -15.221 1.00 98.69 124 TYR A C 1
ATOM 988 O O . TYR A 1 124 ? -0.500 2.416 -15.128 1.00 98.69 124 TYR A O 1
ATOM 996 N N . ALA A 1 125 ? 1.073 3.929 -14.636 1.00 98.69 125 ALA A N 1
ATOM 997 C CA . ALA A 1 125 ? 0.206 4.790 -13.835 1.00 98.69 125 ALA A CA 1
ATOM 998 C C . ALA A 1 125 ? -0.993 5.338 -14.620 1.00 98.69 125 ALA A C 1
ATOM 1000 O O . ALA A 1 125 ? -2.105 5.400 -14.096 1.00 98.69 125 ALA A O 1
ATOM 1001 N N . THR A 1 126 ? -0.796 5.668 -15.900 1.00 98.69 126 THR A N 1
ATOM 1002 C CA . THR A 1 126 ? -1.884 6.097 -16.788 1.00 98.69 126 THR A CA 1
ATOM 1003 C C . THR A 1 126 ? -2.950 5.011 -16.931 1.00 98.69 126 THR A C 1
ATOM 1005 O O . THR A 1 126 ? -4.143 5.308 -16.846 1.00 98.69 126 THR A O 1
ATOM 1008 N N . GLU A 1 127 ? -2.550 3.750 -17.102 1.00 98.69 127 GLU A N 1
ATOM 1009 C CA . GLU A 1 127 ? -3.501 2.637 -17.175 1.00 98.69 127 GLU A CA 1
ATOM 1010 C C . GLU A 1 127 ? -4.144 2.322 -15.817 1.00 98.69 127 GLU A C 1
ATOM 1012 O O . GLU A 1 127 ? -5.349 2.083 -15.758 1.00 98.69 127 GLU A O 1
ATOM 1017 N N . ILE A 1 128 ? -3.399 2.413 -14.709 1.00 98.81 128 ILE A N 1
ATOM 1018 C CA . ILE A 1 128 ? -3.955 2.263 -13.350 1.00 98.81 128 ILE A CA 1
ATOM 1019 C C . ILE A 1 128 ? -5.036 3.319 -13.091 1.00 98.81 128 ILE A C 1
ATOM 1021 O O . ILE A 1 128 ? -6.108 2.996 -12.579 1.00 98.81 128 ILE A O 1
ATOM 1025 N N . LYS A 1 129 ? -4.804 4.570 -13.502 1.00 98.81 129 LYS A N 1
ATOM 1026 C CA . LYS A 1 129 ? -5.791 5.650 -13.399 1.00 98.81 129 LYS A CA 1
ATOM 1027 C C . LYS A 1 129 ? -7.062 5.342 -14.193 1.00 98.81 129 LYS A C 1
ATOM 1029 O O . LYS A 1 129 ? -8.161 5.552 -13.682 1.00 98.81 129 LYS A O 1
ATOM 1034 N N . LYS A 1 130 ? -6.937 4.816 -15.417 1.00 98.75 130 LYS A N 1
ATOM 1035 C CA . LYS A 1 130 ? -8.092 4.389 -16.231 1.00 98.75 130 LYS A CA 1
ATOM 1036 C C . LYS A 1 130 ? -8.857 3.239 -15.572 1.00 98.75 130 LYS A C 1
ATOM 1038 O O . LYS A 1 130 ? -10.086 3.260 -15.564 1.00 98.75 130 LYS A O 1
ATOM 1043 N N . LEU A 1 131 ? -8.150 2.267 -14.991 1.00 98.50 131 LEU A N 1
ATOM 1044 C CA . LEU A 1 131 ? -8.768 1.169 -14.244 1.00 98.50 131 LEU A CA 1
ATOM 1045 C C . LEU A 1 131 ? -9.554 1.696 -13.041 1.00 98.50 131 LEU A C 1
ATOM 1047 O O . LEU A 1 131 ? -10.740 1.397 -12.922 1.00 98.50 131 LEU A O 1
ATOM 1051 N N . ALA A 1 132 ? -8.947 2.558 -12.223 1.00 98.62 132 ALA A N 1
ATOM 1052 C CA . ALA A 1 132 ? -9.620 3.192 -11.093 1.00 98.62 132 ALA A CA 1
ATOM 1053 C C . ALA A 1 132 ? -10.903 3.928 -11.521 1.00 98.62 132 ALA A C 1
ATOM 1055 O O . ALA A 1 132 ? -11.953 3.743 -10.909 1.00 98.62 132 ALA A O 1
ATOM 1056 N N . GLN A 1 133 ? -10.849 4.690 -12.620 1.00 98.38 133 GLN A N 1
ATOM 1057 C CA . GLN A 1 133 ? -12.014 5.376 -13.189 1.00 98.38 133 GLN A CA 1
ATOM 1058 C C . GLN A 1 133 ? -13.110 4.405 -13.643 1.00 98.38 133 GLN A C 1
ATOM 1060 O O . GLN A 1 133 ? -14.284 4.642 -13.362 1.00 98.38 133 GLN A O 1
ATOM 1065 N N . SER A 1 134 ? -12.744 3.306 -14.313 1.00 97.69 134 SER A N 1
ATOM 1066 C CA . SER A 1 134 ? -13.708 2.282 -14.745 1.00 97.69 134 SER A CA 1
ATOM 1067 C C . SER A 1 134 ? -14.399 1.582 -13.571 1.00 97.69 134 SER A C 1
ATOM 1069 O O . SER A 1 134 ? -15.545 1.159 -13.688 1.00 97.69 134 SER A O 1
ATOM 1071 N N . GLU A 1 135 ? -13.722 1.536 -12.424 1.00 96.88 135 GLU A N 1
ATOM 1072 C CA . GLU A 1 135 ? -14.217 0.978 -11.169 1.00 96.88 135 GLU A CA 1
ATOM 1073 C C . GLU A 1 135 ? -14.918 2.015 -10.278 1.00 96.88 135 GLU A C 1
ATOM 1075 O O . GLU A 1 135 ? -15.263 1.708 -9.135 1.00 96.88 135 GLU A O 1
ATOM 1080 N N . GLY A 1 136 ? -15.093 3.257 -10.751 1.00 97.38 136 GLY A N 1
ATOM 1081 C CA . GLY A 1 136 ? -15.661 4.353 -9.956 1.00 97.38 136 GLY A CA 1
ATOM 1082 C C . GLY A 1 136 ? -14.904 4.605 -8.646 1.00 97.38 136 GLY A C 1
ATOM 1083 O O . GLY A 1 136 ? -15.502 5.014 -7.653 1.00 97.38 136 GLY A O 1
ATOM 1084 N N . SER A 1 137 ? -13.610 4.293 -8.626 1.00 98.25 137 SER A N 1
ATOM 1085 C CA . SER A 1 137 ? -12.761 4.240 -7.437 1.00 98.25 137 SER A CA 1
ATOM 1086 C C . SER A 1 137 ? -11.756 5.392 -7.414 1.00 98.25 137 SER A C 1
ATOM 1088 O O . SER A 1 137 ? -11.455 6.000 -8.444 1.00 98.25 137 SER A O 1
ATOM 1090 N N . LEU A 1 138 ? -11.221 5.700 -6.229 1.00 97.94 138 LEU A N 1
ATOM 1091 C CA . LEU A 1 138 ? -10.233 6.767 -6.070 1.00 97.94 138 LEU A CA 1
ATOM 1092 C C . LEU A 1 138 ? -8.881 6.340 -6.658 1.00 97.94 138 LEU A C 1
ATOM 1094 O O . LEU A 1 138 ? -8.439 5.211 -6.447 1.00 97.94 138 LEU A O 1
ATOM 1098 N N . TYR A 1 139 ? -8.213 7.265 -7.344 1.00 98.69 139 TYR A N 1
ATOM 1099 C CA . TYR A 1 139 ? -6.817 7.146 -7.755 1.00 98.69 139 TYR A CA 1
ATOM 1100 C C . TYR A 1 139 ? -6.012 8.250 -7.075 1.00 98.69 139 TYR A C 1
ATOM 1102 O O . TYR A 1 139 ? -6.345 9.422 -7.242 1.00 98.69 139 TYR A O 1
ATOM 1110 N N . ILE A 1 140 ? -4.977 7.864 -6.334 1.00 98.69 140 ILE A N 1
ATOM 1111 C CA . ILE A 1 140 ? -4.032 8.775 -5.696 1.00 98.69 140 ILE A CA 1
ATOM 1112 C C . ILE A 1 140 ? -2.760 8.819 -6.536 1.00 98.69 140 ILE A C 1
ATOM 1114 O O . ILE A 1 140 ? -2.089 7.798 -6.729 1.00 98.69 140 ILE A O 1
ATOM 1118 N N . ASP A 1 141 ? -2.433 10.009 -7.030 1.00 98.44 141 ASP A N 1
ATOM 1119 C CA . ASP A 1 141 ? -1.264 10.228 -7.870 1.00 98.44 141 ASP A CA 1
ATOM 1120 C C . ASP A 1 141 ? -0.049 10.663 -7.051 1.00 98.44 141 ASP A C 1
ATOM 1122 O O . ASP A 1 141 ? 0.089 11.820 -6.671 1.00 98.44 141 ASP A O 1
ATOM 1126 N N . LEU A 1 142 ? 0.864 9.734 -6.804 1.00 98.31 142 LEU A N 1
ATOM 1127 C CA . LEU A 1 142 ? 2.136 9.996 -6.142 1.00 98.31 142 LEU A CA 1
ATOM 1128 C C . LEU A 1 142 ? 3.234 10.455 -7.119 1.00 98.31 142 LEU A C 1
ATOM 1130 O O . LEU A 1 142 ? 4.285 10.917 -6.679 1.00 98.31 142 LEU A O 1
ATOM 1134 N N . ILE A 1 143 ? 3.038 10.333 -8.438 1.00 97.44 143 ILE A N 1
ATOM 1135 C CA . ILE A 1 143 ? 4.108 10.602 -9.412 1.00 97.44 143 ILE A CA 1
ATOM 1136 C C . ILE A 1 143 ? 4.410 12.086 -9.465 1.00 97.44 143 ILE A C 1
ATOM 1138 O O . ILE A 1 143 ? 5.583 12.451 -9.492 1.00 97.44 143 ILE A O 1
ATOM 1142 N N . GLU A 1 144 ? 3.378 12.928 -9.495 1.00 95.50 144 GLU A N 1
ATOM 1143 C CA . GLU A 1 144 ? 3.549 14.378 -9.562 1.00 95.50 144 GLU A CA 1
ATOM 1144 C C . GLU A 1 144 ? 4.383 14.871 -8.380 1.00 95.50 144 GLU A C 1
ATOM 1146 O O . GLU A 1 144 ? 5.443 15.466 -8.583 1.00 95.50 144 GLU A O 1
ATOM 1151 N N . ARG A 1 145 ? 3.979 14.501 -7.157 1.00 97.00 145 ARG A N 1
ATOM 1152 C CA . ARG A 1 145 ? 4.696 14.859 -5.934 1.00 97.00 145 ARG A CA 1
ATOM 1153 C C . ARG A 1 145 ? 6.141 14.383 -5.957 1.00 97.00 145 ARG A C 1
ATOM 1155 O O . ARG A 1 145 ? 7.038 15.185 -5.742 1.00 97.00 145 ARG A O 1
ATOM 1162 N N . PHE A 1 146 ? 6.387 13.106 -6.247 1.00 97.19 146 PHE A N 1
ATOM 1163 C CA . PHE A 1 146 ? 7.737 12.530 -6.203 1.00 97.19 146 PHE A CA 1
ATOM 1164 C C . PHE A 1 146 ? 8.594 12.817 -7.449 1.00 97.19 146 PHE A C 1
ATOM 1166 O O . PHE A 1 146 ? 9.760 12.420 -7.487 1.00 97.19 146 PHE A O 1
ATOM 1173 N N . SER A 1 147 ? 8.052 13.525 -8.445 1.00 96.56 147 SER A N 1
ATOM 1174 C CA . SER A 1 147 ? 8.811 14.071 -9.579 1.00 96.56 147 SER A CA 1
ATOM 1175 C C . SER A 1 147 ? 9.298 15.503 -9.339 1.00 96.56 147 SER A C 1
ATOM 1177 O O . SER A 1 147 ? 10.071 16.005 -10.156 1.00 96.56 147 SER A O 1
ATOM 1179 N N . ASP A 1 148 ? 8.877 16.162 -8.251 1.00 97.19 148 ASP A N 1
ATOM 1180 C CA . ASP A 1 148 ? 9.449 17.446 -7.834 1.00 97.19 148 ASP A CA 1
ATOM 1181 C C . ASP A 1 148 ? 10.966 17.302 -7.631 1.00 97.19 148 ASP A C 1
ATOM 1183 O O . ASP A 1 148 ? 11.440 16.285 -7.113 1.00 97.19 148 ASP A O 1
ATOM 1187 N N . SER A 1 149 ? 11.735 18.316 -8.038 1.00 96.75 149 SER A N 1
ATOM 1188 C CA . SER A 1 149 ? 13.200 18.290 -7.997 1.00 96.75 149 SER A CA 1
ATOM 1189 C C . SER A 1 149 ? 13.754 18.029 -6.597 1.00 96.75 149 SER A C 1
ATOM 1191 O O . SER A 1 149 ? 14.796 17.387 -6.473 1.00 96.75 149 SER A O 1
ATOM 1193 N N . VAL A 1 150 ? 13.046 18.430 -5.533 1.00 96.38 150 VAL A N 1
ATOM 1194 C CA . VAL A 1 150 ? 13.479 18.171 -4.152 1.00 96.38 150 VAL A CA 1
ATOM 1195 C C . VAL A 1 150 ? 13.545 16.674 -3.826 1.00 96.38 150 VAL A C 1
ATOM 1197 O O . VAL A 1 150 ? 14.402 16.254 -3.044 1.00 96.38 150 VAL A O 1
ATOM 1200 N N . PHE A 1 151 ? 12.682 15.858 -4.442 1.00 95.56 151 PHE A N 1
ATOM 1201 C CA . PHE A 1 151 ? 12.659 14.404 -4.264 1.00 95.56 151 PHE A CA 1
ATOM 1202 C C . PHE A 1 151 ? 13.391 13.689 -5.399 1.00 95.56 151 PHE A C 1
ATOM 1204 O O . PHE A 1 151 ? 14.145 12.746 -5.140 1.00 95.56 151 PHE A O 1
ATOM 1211 N N . HIS A 1 152 ? 13.204 14.155 -6.636 1.00 96.12 152 HIS A N 1
ATOM 1212 C CA . HIS A 1 152 ? 13.810 13.575 -7.824 1.00 96.12 152 HIS A CA 1
ATOM 1213 C C . HIS A 1 152 ? 15.331 13.691 -7.785 1.00 96.12 152 HIS A C 1
ATOM 1215 O O . HIS A 1 152 ? 16.004 12.678 -7.900 1.00 96.12 152 HIS A O 1
ATOM 1221 N N . ASP A 1 153 ? 15.884 14.874 -7.526 1.00 95.75 153 ASP A N 1
ATOM 1222 C CA . ASP A 1 153 ? 17.336 15.099 -7.488 1.00 95.75 153 ASP A CA 1
ATOM 1223 C C . ASP A 1 153 ? 17.910 14.934 -6.066 1.00 95.75 153 ASP A C 1
ATOM 1225 O O . ASP A 1 153 ? 18.954 15.493 -5.710 1.00 95.75 153 ASP A O 1
ATOM 1229 N N . SER A 1 154 ? 17.205 14.183 -5.211 1.00 94.12 154 SER A N 1
ATOM 1230 C CA . SER A 1 154 ? 17.625 13.928 -3.834 1.00 94.12 154 SER A CA 1
ATOM 1231 C C . SER A 1 154 ? 18.849 13.010 -3.761 1.00 94.12 154 SER A C 1
ATOM 1233 O O . SER A 1 154 ? 19.251 12.374 -4.730 1.00 94.12 154 SER A O 1
ATOM 1235 N N . LYS A 1 155 ? 19.476 12.933 -2.583 1.00 94.19 155 LYS A N 1
ATOM 1236 C CA . LYS A 1 155 ? 20.596 12.018 -2.330 1.00 94.19 155 LYS A CA 1
ATOM 1237 C C . LYS A 1 155 ? 20.110 10.727 -1.657 1.00 94.19 155 LYS A C 1
ATOM 1239 O O . LYS A 1 155 ? 19.134 10.783 -0.901 1.00 94.19 155 LYS A O 1
ATOM 1244 N N . PRO A 1 156 ? 20.816 9.596 -1.852 1.00 95.00 156 PRO A N 1
ATOM 1245 C CA . PRO A 1 156 ? 20.584 8.384 -1.069 1.00 95.00 156 PRO A CA 1
ATOM 1246 C C . PRO A 1 156 ? 20.607 8.675 0.435 1.00 95.00 156 PRO A C 1
ATOM 1248 O O . PRO A 1 156 ? 21.470 9.415 0.908 1.00 95.00 156 PRO A O 1
ATOM 1251 N N . GLY A 1 157 ? 19.664 8.093 1.171 1.00 94.50 157 GLY A N 1
ATOM 1252 C CA . GLY A 1 157 ? 19.468 8.288 2.608 1.00 94.50 157 GLY A CA 1
ATOM 1253 C C . GLY A 1 157 ? 18.604 9.495 2.997 1.00 94.50 157 GLY A C 1
ATOM 1254 O O . GLY A 1 157 ? 18.249 9.602 4.164 1.00 94.50 157 GLY A O 1
ATOM 1255 N N . ASN A 1 158 ? 18.224 10.382 2.063 1.00 94.75 158 ASN A N 1
ATOM 1256 C CA . ASN A 1 158 ? 17.329 11.506 2.377 1.00 94.75 158 ASN A CA 1
ATOM 1257 C C . ASN A 1 158 ? 15.860 11.062 2.386 1.00 94.75 158 ASN A C 1
ATOM 1259 O O . ASN A 1 158 ? 15.286 10.829 3.444 1.00 94.75 158 ASN A O 1
ATOM 1263 N N . TYR A 1 159 ? 15.258 10.926 1.200 1.00 96.19 159 TYR A N 1
ATOM 1264 C CA . TYR A 1 159 ? 13.872 10.462 1.026 1.00 96.19 159 TYR A CA 1
ATOM 1265 C C . TYR A 1 159 ? 13.800 9.009 0.554 1.00 96.19 159 TYR A C 1
ATOM 1267 O O . TYR A 1 159 ? 12.780 8.351 0.732 1.00 96.19 159 TYR A O 1
ATOM 1275 N N . TYR A 1 160 ? 14.895 8.503 -0.016 1.00 95.69 160 TYR A N 1
ATOM 1276 C CA . TYR A 1 160 ? 15.028 7.146 -0.531 1.00 95.69 160 TYR A CA 1
ATOM 1277 C C . TYR A 1 160 ? 16.325 6.517 -0.018 1.00 95.69 160 TYR A C 1
ATOM 1279 O O . TYR A 1 160 ? 17.373 7.154 -0.064 1.00 95.69 160 TYR A O 1
ATOM 1287 N N . GLU A 1 161 ? 16.285 5.255 0.402 1.00 90.56 161 GLU A N 1
ATOM 1288 C CA . GLU A 1 161 ? 17.453 4.512 0.895 1.00 90.56 161 GLU A CA 1
ATOM 1289 C C . GLU A 1 161 ? 18.451 4.197 -0.230 1.00 90.56 161 GLU A C 1
ATOM 1291 O O . GLU A 1 161 ? 19.618 4.579 -0.178 1.00 90.56 161 GLU A O 1
ATOM 1296 N N . ARG A 1 162 ? 17.996 3.473 -1.265 1.00 79.75 162 ARG A N 1
ATOM 1297 C CA . ARG A 1 162 ? 18.865 2.940 -2.340 1.00 79.75 162 ARG A CA 1
ATOM 1298 C C . ARG A 1 162 ? 18.345 3.136 -3.769 1.00 79.75 162 ARG A C 1
ATOM 1300 O O . ARG A 1 162 ? 19.077 2.792 -4.688 1.00 79.75 162 ARG A O 1
ATOM 1307 N N . SER A 1 163 ? 17.132 3.691 -3.906 1.00 81.38 163 SER A N 1
ATOM 1308 C CA . SER A 1 163 ? 16.427 4.209 -5.110 1.00 81.38 163 SER A CA 1
ATOM 1309 C C . SER A 1 163 ? 14.944 3.812 -5.125 1.00 81.38 163 SER A C 1
ATOM 1311 O O . SER A 1 163 ? 14.131 4.507 -5.718 1.00 81.38 163 SER A O 1
ATOM 1313 N N . MET A 1 164 ? 14.584 2.715 -4.450 1.00 84.69 164 MET A N 1
ATOM 1314 C CA . MET A 1 164 ? 13.229 2.136 -4.502 1.00 84.69 164 MET A CA 1
ATOM 1315 C C . MET A 1 164 ? 12.469 2.255 -3.180 1.00 84.69 164 MET A C 1
ATOM 1317 O O . MET A 1 164 ? 11.249 2.370 -3.160 1.00 84.69 164 MET A O 1
ATOM 1321 N N . ASN A 1 165 ? 13.189 2.184 -2.060 1.00 91.69 165 ASN A N 1
ATOM 1322 C CA . ASN A 1 165 ? 12.599 2.201 -0.728 1.00 91.69 165 ASN A CA 1
ATOM 1323 C C . ASN A 1 165 ? 12.662 3.610 -0.159 1.00 91.69 165 ASN A C 1
ATOM 1325 O O . ASN A 1 165 ? 13.741 4.204 -0.142 1.00 91.69 165 ASN A O 1
ATOM 1329 N N . LEU A 1 166 ? 11.526 4.107 0.319 1.00 96.00 166 LEU A N 1
ATOM 1330 C CA . LEU A 1 166 ? 11.463 5.363 1.048 1.00 96.00 166 LEU A CA 1
ATOM 1331 C C . LEU A 1 166 ? 12.147 5.224 2.414 1.00 96.00 166 LEU A C 1
ATOM 1333 O O . LEU A 1 166 ? 12.075 4.171 3.050 1.00 96.00 166 LEU A O 1
ATOM 1337 N N . THR A 1 167 ? 12.794 6.299 2.851 1.00 96.81 167 THR A N 1
ATOM 1338 C CA . THR A 1 167 ? 13.230 6.474 4.243 1.00 96.81 167 THR A CA 1
ATOM 1339 C C . THR A 1 167 ? 12.025 6.821 5.122 1.00 96.81 167 THR A C 1
ATOM 1341 O O . THR A 1 167 ? 10.917 7.032 4.623 1.00 96.81 167 THR A O 1
ATOM 1344 N N . GLU A 1 168 ? 12.227 6.959 6.432 1.00 94.50 168 GLU A N 1
ATOM 1345 C CA . GLU A 1 168 ? 11.188 7.465 7.340 1.00 94.50 168 GLU A CA 1
ATOM 1346 C C . GLU A 1 168 ? 10.637 8.834 6.895 1.00 94.50 168 GLU A C 1
ATOM 1348 O O . GLU A 1 168 ? 9.422 9.021 6.818 1.00 94.50 168 GLU A O 1
ATOM 1353 N N . ILE A 1 169 ? 11.522 9.757 6.497 1.00 95.69 169 ILE A N 1
ATOM 1354 C CA . ILE A 1 169 ? 11.133 11.075 5.975 1.00 95.69 169 ILE A CA 1
ATOM 1355 C C . ILE A 1 169 ? 10.397 10.936 4.637 1.00 95.69 169 ILE A C 1
ATOM 1357 O O . ILE A 1 169 ? 9.390 11.603 4.410 1.00 95.69 169 ILE A O 1
ATOM 1361 N N . GLY A 1 170 ? 10.842 10.029 3.763 1.00 96.88 170 GLY A N 1
ATOM 1362 C CA . GLY A 1 170 ? 10.126 9.718 2.526 1.00 96.88 170 GLY A CA 1
ATOM 1363 C C . GLY A 1 170 ? 8.692 9.241 2.780 1.00 96.88 170 GLY A C 1
ATOM 1364 O O . GLY A 1 170 ? 7.770 9.675 2.092 1.00 96.88 170 GLY A O 1
ATOM 1365 N N . TYR A 1 171 ? 8.475 8.410 3.804 1.00 97.12 171 TYR A N 1
ATOM 1366 C CA . TYR A 1 171 ? 7.135 7.962 4.192 1.00 97.12 171 TYR A CA 1
ATOM 1367 C C . TYR A 1 171 ? 6.269 9.063 4.818 1.00 97.12 171 TYR A C 1
ATOM 1369 O O . TYR A 1 171 ? 5.045 8.992 4.684 1.00 97.12 171 TYR A O 1
ATOM 1377 N N . LEU A 1 172 ? 6.853 10.075 5.470 1.00 97.38 172 LEU A N 1
ATOM 1378 C CA . LEU A 1 172 ? 6.113 11.266 5.916 1.00 97.38 172 LEU A CA 1
ATOM 1379 C C . LEU 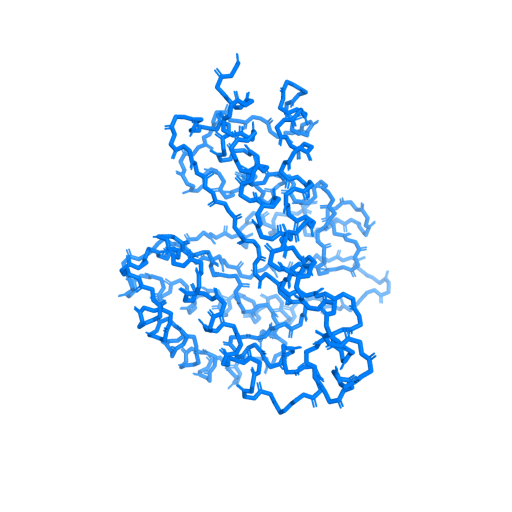A 1 172 ? 5.562 12.040 4.717 1.00 97.38 172 LEU A C 1
ATOM 1381 O O . LEU A 1 172 ? 4.365 12.300 4.673 1.00 97.38 172 LEU A O 1
ATOM 1385 N N . VAL A 1 173 ? 6.395 12.299 3.706 1.00 97.12 173 VAL A N 1
ATOM 1386 C CA . VAL A 1 173 ? 5.980 12.966 2.456 1.00 97.12 173 VAL A CA 1
ATOM 1387 C C . VAL A 1 173 ? 4.933 12.144 1.705 1.00 97.12 173 VAL A C 1
ATOM 1389 O O . VAL A 1 173 ? 3.944 12.683 1.220 1.00 97.12 173 VAL A O 1
ATOM 1392 N N . TRP A 1 174 ? 5.135 10.829 1.620 1.00 97.81 174 TRP A N 1
ATOM 1393 C CA . TRP A 1 174 ? 4.180 9.916 0.992 1.00 97.81 174 TRP A CA 1
ATOM 1394 C C . TRP A 1 174 ? 2.825 9.924 1.704 1.00 97.81 174 TRP A C 1
ATOM 1396 O O . TRP A 1 174 ? 1.779 9.913 1.060 1.00 97.81 174 TRP A O 1
ATOM 1406 N N . THR A 1 175 ? 2.847 9.965 3.038 1.00 98.19 175 THR A N 1
ATOM 1407 C CA . THR A 1 175 ? 1.631 10.040 3.851 1.00 98.19 175 THR A CA 1
ATOM 1408 C C . THR A 1 175 ? 0.924 11.378 3.652 1.00 98.19 175 THR A C 1
ATOM 1410 O O . THR A 1 175 ? -0.279 11.380 3.422 1.00 98.19 175 THR A O 1
ATOM 1413 N N . ASP A 1 176 ? 1.661 12.487 3.712 1.00 97.56 176 ASP A N 1
ATOM 1414 C CA . ASP A 1 176 ? 1.153 13.848 3.501 1.00 97.56 176 ASP A CA 1
ATOM 1415 C C . ASP A 1 176 ? 0.406 13.972 2.164 1.00 97.56 176 ASP A C 1
ATOM 1417 O O . ASP A 1 176 ? -0.750 14.391 2.126 1.00 97.56 176 ASP A O 1
ATOM 1421 N N . GLU A 1 177 ? 1.012 13.477 1.081 1.00 97.75 177 GLU A N 1
ATOM 1422 C CA . GLU A 1 177 ? 0.399 13.495 -0.249 1.00 97.75 177 GLU A CA 1
ATOM 1423 C C . GLU A 1 177 ? -0.902 12.677 -0.313 1.00 97.75 177 GLU A C 1
ATOM 1425 O O . GLU A 1 177 ? -1.908 13.128 -0.864 1.00 97.75 177 GLU A O 1
ATOM 1430 N N . ILE A 1 178 ? -0.918 11.484 0.293 1.00 98.38 178 ILE A N 1
ATOM 1431 C CA . ILE A 1 178 ? -2.125 10.648 0.367 1.00 98.38 178 ILE A CA 1
ATOM 1432 C C . ILE A 1 178 ? -3.230 11.346 1.154 1.00 98.38 178 ILE A C 1
ATOM 1434 O O . ILE A 1 178 ? -4.375 11.360 0.705 1.00 98.38 178 ILE A O 1
ATOM 1438 N N . LEU A 1 179 ? -2.913 11.912 2.320 1.00 97.81 179 LEU A N 1
ATOM 1439 C CA . LEU A 1 179 ? -3.889 12.606 3.159 1.00 97.81 179 LEU A CA 1
ATOM 1440 C C . LEU A 1 179 ? -4.496 13.795 2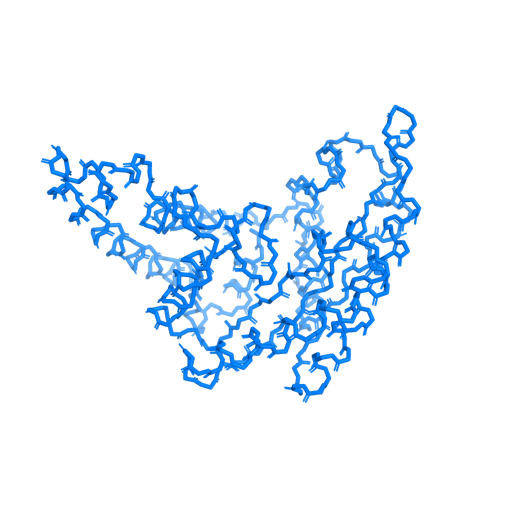.414 1.00 97.81 179 LEU A C 1
ATOM 1442 O O . LEU A 1 179 ? -5.721 13.920 2.374 1.00 97.81 179 LEU A O 1
ATOM 1446 N N . HIS A 1 180 ? -3.669 14.598 1.743 1.00 96.94 180 HIS A N 1
ATOM 1447 C CA . HIS A 1 180 ? -4.136 15.729 0.947 1.00 96.94 180 HIS A CA 1
ATOM 1448 C C . HIS A 1 180 ? -5.093 15.282 -0.167 1.00 96.94 180 HIS A C 1
ATOM 1450 O O . HIS A 1 180 ? -6.189 15.833 -0.287 1.00 96.94 180 HIS A O 1
ATOM 1456 N N . GLN A 1 181 ? -4.755 14.237 -0.928 1.00 97.88 181 GLN A N 1
ATOM 1457 C CA . GLN A 1 181 ? -5.643 13.716 -1.977 1.00 97.88 181 GLN A CA 1
ATOM 1458 C C . GLN A 1 181 ? -6.903 13.019 -1.429 1.00 97.88 181 GLN A C 1
ATOM 1460 O O . GLN A 1 181 ? -7.907 12.924 -2.137 1.00 97.88 181 GLN A O 1
ATOM 1465 N N . LEU A 1 182 ? -6.895 12.588 -0.163 1.00 96.62 182 LEU A N 1
ATOM 1466 C CA . LEU A 1 182 ? -8.087 12.143 0.571 1.00 96.62 182 LEU A CA 1
ATOM 1467 C C . LEU A 1 182 ? -8.913 13.309 1.152 1.00 96.62 182 LEU A C 1
ATOM 1469 O O . LEU A 1 182 ? -9.986 13.072 1.706 1.00 96.62 182 LEU A O 1
ATOM 1473 N N . GLY A 1 183 ? -8.449 14.556 1.017 1.00 96.50 183 GLY A N 1
ATOM 1474 C CA . GLY A 1 183 ? -9.105 15.761 1.536 1.00 96.50 183 GLY A CA 1
ATOM 1475 C C . GLY A 1 183 ? -8.791 16.080 3.002 1.00 96.50 183 GLY A C 1
ATOM 1476 O O . GLY A 1 183 ? -9.470 16.910 3.604 1.00 96.50 183 GLY A O 1
ATOM 1477 N N . ILE A 1 184 ? -7.778 15.437 3.584 1.00 96.44 184 ILE A N 1
ATOM 1478 C CA . ILE A 1 184 ? -7.317 15.649 4.959 1.00 96.44 184 ILE A CA 1
ATOM 1479 C C . ILE A 1 184 ? -6.099 16.576 4.908 1.00 96.44 184 ILE A C 1
ATOM 1481 O O . ILE A 1 184 ? -4.981 16.138 4.656 1.00 96.44 184 ILE A O 1
ATOM 1485 N N . THR A 1 185 ? -6.316 17.873 5.122 1.00 93.81 185 THR A N 1
ATOM 1486 C CA . THR A 1 185 ? -5.284 18.915 4.931 1.00 93.81 185 THR A CA 1
ATOM 1487 C C . THR A 1 185 ? -4.884 19.635 6.219 1.00 93.81 185 THR A C 1
ATOM 1489 O O . THR A 1 185 ? -4.187 20.643 6.177 1.00 93.81 185 THR A O 1
ATOM 1492 N N . ASN A 1 186 ? -5.377 19.181 7.369 1.00 91.88 186 ASN A N 1
ATOM 1493 C CA . ASN A 1 186 ? -5.177 19.812 8.675 1.00 91.88 186 ASN A CA 1
ATOM 1494 C C . ASN A 1 186 ? -4.102 19.122 9.532 1.00 91.88 186 ASN A C 1
ATOM 1496 O O . ASN A 1 186 ? -4.000 19.422 10.719 1.00 91.88 186 ASN A O 1
ATOM 1500 N N . ILE A 1 187 ? -3.332 18.199 8.953 1.00 93.00 187 ILE A N 1
ATOM 1501 C CA . ILE A 1 187 ? -2.227 17.510 9.623 1.00 93.00 187 ILE A CA 1
ATOM 1502 C C . ILE A 1 187 ? -0.917 18.076 9.085 1.00 93.00 187 ILE A C 1
ATOM 1504 O O . ILE A 1 187 ? -0.691 18.048 7.881 1.00 93.00 187 ILE A O 1
ATOM 1508 N N . ASP A 1 188 ? -0.051 18.552 9.977 1.00 92.25 188 ASP A N 1
ATOM 1509 C CA . ASP A 1 188 ? 1.317 18.936 9.635 1.00 92.25 188 ASP A CA 1
ATOM 1510 C C . ASP A 1 188 ? 2.271 17.772 9.933 1.00 92.25 188 ASP A C 1
ATOM 1512 O O . ASP A 1 188 ? 2.423 17.363 11.083 1.00 92.25 188 ASP A O 1
ATOM 1516 N N . LEU A 1 189 ? 2.893 17.227 8.884 1.00 95.06 189 LEU A N 1
ATOM 1517 C CA . LEU A 1 189 ? 3.890 16.153 8.974 1.00 95.06 189 LEU A CA 1
ATOM 1518 C C . LEU A 1 189 ? 5.319 16.634 8.684 1.00 95.06 189 LEU A C 1
ATOM 1520 O O . LEU A 1 189 ? 6.240 15.815 8.611 1.00 95.06 189 LEU A O 1
ATOM 1524 N N . SER A 1 190 ? 5.532 17.944 8.516 1.00 90.38 190 SER A N 1
ATOM 1525 C CA . SER A 1 190 ? 6.832 18.523 8.137 1.00 90.38 190 SER A CA 1
ATOM 1526 C C . SER A 1 190 ? 7.942 18.259 9.162 1.00 90.38 190 SER A C 1
ATOM 1528 O O . SER A 1 190 ? 9.122 18.215 8.805 1.00 90.38 190 SER A O 1
ATOM 1530 N N . HIS A 1 191 ? 7.563 18.022 10.419 1.00 92.00 191 HIS A N 1
ATOM 1531 C CA . HIS A 1 191 ? 8.461 17.738 11.537 1.00 92.00 191 HIS A CA 1
ATOM 1532 C C . HIS A 1 191 ? 8.292 16.327 12.122 1.00 92.00 191 HIS A C 1
ATOM 1534 O O . HIS A 1 191 ? 8.786 16.052 13.214 1.00 92.00 191 HIS A O 1
ATOM 1540 N N . GLY A 1 192 ? 7.636 15.419 11.394 1.00 95.25 192 GLY A N 1
ATOM 1541 C CA . GLY A 1 192 ? 7.276 14.093 11.897 1.00 95.25 192 GLY A CA 1
ATOM 1542 C C . GLY A 1 192 ? 5.811 13.999 12.304 1.00 95.25 192 GLY A C 1
ATOM 1543 O O . GLY A 1 192 ? 5.015 14.893 12.033 1.00 95.25 192 GLY A O 1
ATOM 1544 N N . LEU A 1 193 ? 5.442 12.881 12.932 1.00 95.88 193 LEU A N 1
ATOM 1545 C CA . LEU A 1 193 ? 4.130 12.775 13.571 1.00 95.88 193 LEU A CA 1
ATOM 1546 C C . LEU A 1 193 ? 4.081 13.709 14.795 1.00 95.88 193 LEU A C 1
ATOM 1548 O O . LEU A 1 193 ? 5.085 13.778 15.509 1.00 95.88 193 LEU A O 1
ATOM 1552 N N . PRO A 1 194 ? 2.937 14.365 15.071 1.00 95.56 194 PRO A N 1
ATOM 1553 C CA . PRO A 1 194 ? 2.727 15.105 16.313 1.00 95.56 194 PRO A CA 1
ATOM 1554 C C . PRO A 1 194 ? 3.113 14.273 17.545 1.00 95.56 194 PRO A C 1
ATOM 1556 O O . PRO A 1 194 ? 2.802 13.079 17.620 1.00 95.56 194 PRO A O 1
ATOM 1559 N N . GLU A 1 195 ? 3.814 14.883 18.502 1.00 95.25 195 GLU A N 1
ATOM 1560 C CA . GLU A 1 195 ? 4.371 14.183 19.670 1.00 95.25 195 GLU A CA 1
ATOM 1561 C C . GLU A 1 195 ? 3.263 13.561 20.532 1.00 95.25 195 GLU A C 1
ATOM 1563 O O . GLU A 1 195 ? 3.404 12.445 21.042 1.00 95.25 195 GLU A O 1
ATOM 1568 N N . GLU A 1 196 ? 2.115 14.231 20.614 1.00 95.25 196 GLU A N 1
ATOM 1569 C CA . GLU A 1 196 ? 0.906 13.748 21.274 1.00 95.25 196 GLU A CA 1
ATOM 1570 C C . GLU A 1 196 ? 0.370 12.432 20.677 1.00 95.25 196 GLU A C 1
ATOM 1572 O O . GLU A 1 196 ? -0.327 11.686 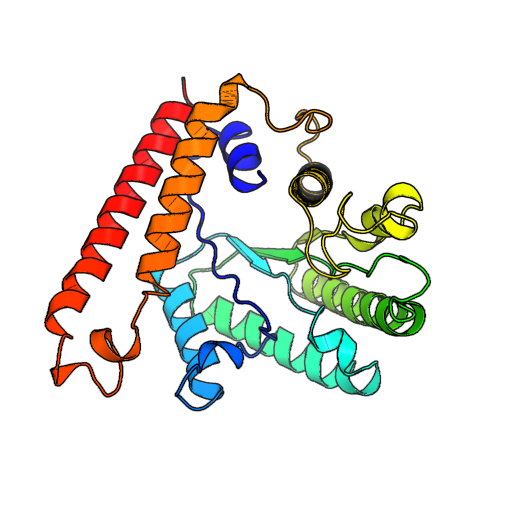21.360 1.00 95.25 196 GLU A O 1
ATOM 1577 N N . TRP A 1 197 ? 0.728 12.086 19.434 1.00 97.25 197 TRP A N 1
ATOM 1578 C CA . TRP A 1 197 ? 0.310 10.836 18.784 1.00 97.25 197 TRP A CA 1
ATOM 1579 C C . TRP A 1 197 ? 1.292 9.684 19.020 1.00 97.25 197 TRP A C 1
ATOM 1581 O O . TRP A 1 197 ? 1.066 8.571 18.539 1.00 97.25 197 TRP A O 1
ATOM 1591 N N . SER A 1 198 ? 2.385 9.916 19.753 1.00 96.88 198 SER A N 1
ATOM 1592 C CA . SER A 1 198 ? 3.453 8.930 19.967 1.00 96.88 198 SER A CA 1
ATOM 1593 C C . SER A 1 198 ? 2.955 7.623 20.592 1.00 96.88 198 SER A C 1
ATOM 1595 O O . SER A 1 198 ? 3.338 6.548 20.127 1.00 96.88 198 SER A O 1
ATOM 1597 N N . ALA A 1 199 ? 2.055 7.691 21.580 1.00 98.12 199 ALA A N 1
ATOM 1598 C CA . ALA A 1 199 ? 1.473 6.510 22.222 1.00 98.12 199 ALA A CA 1
ATOM 1599 C C . ALA A 1 199 ? 0.631 5.672 21.243 1.00 98.12 199 ALA A C 1
ATOM 1601 O O . ALA A 1 199 ? 0.793 4.454 21.165 1.00 98.12 199 ALA A O 1
ATOM 1602 N N . VAL A 1 200 ? -0.215 6.331 20.444 1.00 98.44 200 VAL A N 1
ATOM 1603 C CA . VAL A 1 200 ? -1.037 5.683 19.409 1.00 98.44 200 VAL A CA 1
ATOM 1604 C C . VAL A 1 200 ? -0.145 5.055 18.338 1.00 98.44 200 VAL A C 1
ATOM 1606 O O . VAL A 1 200 ? -0.339 3.900 17.959 1.00 98.44 200 VAL A O 1
ATOM 1609 N N . ASN A 1 201 ? 0.878 5.781 17.883 1.00 98.25 201 ASN A N 1
ATOM 1610 C CA . ASN A 1 201 ? 1.832 5.283 16.898 1.00 98.25 201 ASN A CA 1
ATOM 1611 C C . ASN A 1 201 ? 2.602 4.054 17.407 1.00 98.25 201 ASN A C 1
ATOM 1613 O O . ASN A 1 201 ? 2.765 3.092 16.661 1.00 98.25 201 ASN A O 1
ATOM 1617 N N . ALA A 1 202 ? 3.052 4.061 18.664 1.00 98.31 202 ALA A N 1
ATOM 1618 C CA . ALA A 1 202 ? 3.760 2.931 19.260 1.00 98.31 202 ALA A CA 1
ATOM 1619 C C . ALA A 1 202 ? 2.884 1.667 19.310 1.00 98.31 202 ALA A C 1
ATOM 1621 O O . ALA A 1 202 ? 3.342 0.589 18.923 1.00 98.31 202 ALA A O 1
ATOM 1622 N N . GLU A 1 203 ? 1.614 1.799 19.708 1.00 98.50 203 GLU A N 1
ATOM 1623 C CA . GLU A 1 203 ? 0.693 0.657 19.742 1.00 98.50 203 GLU A CA 1
ATOM 1624 C C . GLU A 1 203 ? 0.348 0.163 18.325 1.00 98.50 203 GLU A C 1
ATOM 1626 O O . GLU A 1 203 ? 0.311 -1.044 18.089 1.00 98.50 203 GLU A O 1
ATOM 1631 N N . ILE A 1 204 ? 0.209 1.065 17.344 1.00 98.62 204 ILE A N 1
ATOM 1632 C CA . ILE A 1 204 ? 0.059 0.710 15.920 1.00 98.62 204 ILE A CA 1
ATOM 1633 C C . ILE A 1 204 ? 1.258 -0.098 15.410 1.00 98.62 204 ILE A C 1
ATOM 1635 O O . ILE A 1 204 ? 1.071 -1.110 14.728 1.00 98.62 204 ILE A O 1
ATOM 1639 N N . LEU A 1 205 ? 2.488 0.327 15.717 1.00 98.06 205 LEU A N 1
ATOM 1640 C CA . LEU A 1 205 ? 3.701 -0.378 15.290 1.00 98.06 205 LEU A CA 1
ATOM 1641 C C . LEU A 1 205 ? 3.751 -1.791 15.877 1.00 98.06 205 LEU A C 1
ATOM 1643 O O . LEU A 1 205 ? 3.941 -2.754 15.132 1.00 98.06 205 LEU A O 1
ATOM 1647 N N . LYS A 1 206 ? 3.476 -1.923 17.178 1.00 97.81 206 LYS A N 1
ATOM 1648 C CA . LYS A 1 206 ? 3.383 -3.218 17.861 1.00 97.81 206 LYS A CA 1
ATOM 1649 C C . LYS A 1 206 ? 2.300 -4.109 17.249 1.00 97.81 206 LYS A C 1
ATOM 1651 O O . LYS A 1 206 ? 2.547 -5.275 16.948 1.00 97.81 206 LYS A O 1
ATOM 1656 N N . LYS A 1 207 ? 1.104 -3.565 17.007 1.00 98.06 207 LYS A N 1
ATOM 1657 C CA . LYS A 1 207 ? -0.004 -4.278 16.354 1.00 98.06 207 LYS A CA 1
ATOM 1658 C C . LYS A 1 207 ? 0.389 -4.779 14.964 1.00 98.06 207 LYS A C 1
ATOM 1660 O O . LYS A 1 207 ? 0.072 -5.914 14.606 1.00 98.06 207 LYS A O 1
ATOM 1665 N N . ASN A 1 208 ? 1.077 -3.949 14.181 1.00 97.44 208 ASN A N 1
ATOM 1666 C CA . ASN A 1 208 ? 1.541 -4.308 12.842 1.00 97.44 208 ASN A CA 1
ATOM 1667 C C . ASN A 1 208 ? 2.604 -5.413 12.865 1.00 97.44 208 ASN A C 1
ATOM 1669 O O . ASN A 1 208 ? 2.547 -6.306 12.021 1.00 97.44 208 ASN A O 1
ATOM 1673 N N . GLU A 1 209 ? 3.515 -5.400 13.838 1.00 96.25 209 GLU A N 1
ATOM 1674 C CA . GLU A 1 209 ? 4.493 -6.473 14.051 1.00 96.25 209 GLU A CA 1
ATOM 1675 C C . GLU A 1 209 ? 3.812 -7.802 14.422 1.00 96.25 209 GLU A C 1
ATOM 1677 O O . GLU A 1 209 ? 4.083 -8.830 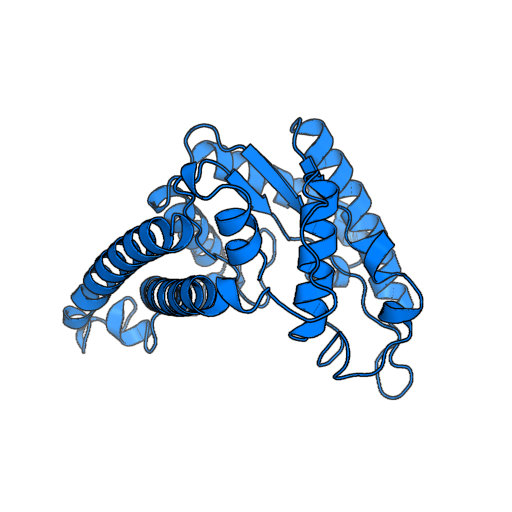13.797 1.00 96.25 209 GLU A O 1
ATOM 1682 N N . LEU A 1 210 ? 2.858 -7.777 15.361 1.00 96.31 210 LEU A N 1
ATOM 1683 C CA . LEU A 1 210 ? 2.067 -8.956 15.743 1.00 96.31 210 LEU A CA 1
ATOM 1684 C C . LEU A 1 210 ? 1.342 -9.562 14.537 1.00 96.31 210 LEU A C 1
ATOM 1686 O O . LEU A 1 210 ? 1.440 -10.765 14.285 1.00 96.31 210 LEU A O 1
ATOM 1690 N N . TYR A 1 211 ? 0.653 -8.721 13.758 1.00 96.06 211 TYR A N 1
ATOM 1691 C CA . TYR A 1 211 ? -0.055 -9.187 12.573 1.00 96.06 211 TYR A CA 1
ATOM 1692 C C . TYR A 1 211 ? 0.920 -9.743 11.530 1.00 96.06 211 TYR A C 1
ATOM 1694 O O . TYR A 1 211 ? 0.682 -10.821 10.991 1.00 96.06 211 TYR A O 1
ATOM 1702 N N . PHE A 1 212 ? 2.041 -9.059 11.276 1.00 93.94 212 PHE A N 1
ATOM 1703 C CA . PHE A 1 212 ? 3.076 -9.531 10.355 1.00 93.94 212 PHE A CA 1
ATOM 1704 C C . PHE A 1 212 ? 3.581 -10.928 10.720 1.00 93.94 212 PHE A C 1
ATOM 1706 O O . PHE A 1 212 ? 3.669 -11.794 9.851 1.00 93.94 212 PHE A O 1
ATOM 1713 N N . HIS A 1 213 ? 3.853 -11.182 11.999 1.00 92.62 213 HIS A N 1
ATOM 1714 C CA . HIS A 1 213 ? 4.300 -12.496 12.453 1.00 92.62 213 HIS A CA 1
ATOM 1715 C C . HIS A 1 213 ? 3.217 -13.571 12.400 1.00 92.62 213 HIS A C 1
ATOM 1717 O O . HIS A 1 213 ? 3.556 -14.735 12.211 1.00 92.62 213 HIS A O 1
ATOM 1723 N N . HIS A 1 214 ? 1.937 -13.207 12.488 1.00 90.62 214 HIS A N 1
ATOM 1724 C CA . HIS A 1 214 ? 0.850 -14.155 12.267 1.00 90.62 214 HIS A CA 1
ATOM 1725 C C . HIS A 1 214 ? 0.845 -14.691 10.826 1.00 90.62 214 HIS A C 1
ATOM 1727 O O . HIS A 1 214 ? 0.853 -15.903 10.611 1.00 90.62 214 HIS A O 1
ATOM 1733 N N . TRP A 1 215 ? 0.829 -13.803 9.827 1.00 86.75 215 TRP A N 1
ATOM 1734 C CA . TRP A 1 215 ? 0.645 -14.227 8.432 1.00 86.75 215 TRP A CA 1
ATOM 1735 C C . TRP A 1 215 ? 1.965 -14.534 7.710 1.00 86.75 215 TRP A C 1
ATOM 1737 O O . TRP A 1 215 ? 1.974 -15.246 6.703 1.00 86.75 215 TRP A O 1
ATOM 1747 N N . ARG A 1 216 ? 3.092 -14.045 8.239 1.00 87.69 216 ARG A N 1
ATOM 1748 C CA . ARG A 1 216 ? 4.449 -14.335 7.764 1.00 87.69 216 ARG A CA 1
ATOM 1749 C C . ARG A 1 216 ? 5.362 -14.747 8.930 1.00 87.69 216 ARG A C 1
ATOM 1751 O O . ARG A 1 216 ? 6.323 -14.040 9.256 1.00 87.69 216 ARG A O 1
ATOM 1758 N N . PRO A 1 217 ? 5.096 -15.901 9.561 1.00 87.38 217 PRO A N 1
ATOM 1759 C CA . PRO A 1 217 ? 5.871 -16.333 10.709 1.00 87.38 217 PRO A CA 1
ATOM 1760 C C . PRO A 1 217 ? 7.301 -16.704 10.321 1.00 87.38 217 PRO A C 1
ATOM 1762 O O . PRO A 1 217 ? 7.577 -17.214 9.227 1.00 87.38 217 PRO A O 1
ATOM 1765 N N . GLN A 1 218 ? 8.222 -16.498 11.260 1.00 83.19 218 GLN A N 1
ATOM 1766 C CA . GLN A 1 218 ? 9.555 -17.078 11.148 1.00 83.19 218 GLN A CA 1
ATOM 1767 C C . GLN A 1 218 ? 9.441 -18.607 11.124 1.00 83.19 218 GLN A C 1
ATOM 1769 O O . GLN A 1 218 ? 8.550 -19.187 11.738 1.00 83.19 218 GLN A O 1
ATOM 1774 N N . ASN A 1 219 ? 10.341 -19.273 10.398 1.00 83.56 219 ASN A N 1
ATOM 1775 C CA . ASN A 1 219 ? 10.347 -20.735 10.282 1.00 83.56 219 ASN A CA 1
ATOM 1776 C C . ASN A 1 219 ? 9.023 -21.330 9.758 1.00 83.56 219 ASN A C 1
ATOM 1778 O O . ASN A 1 219 ? 8.634 -22.429 10.150 1.00 83.56 219 ASN A O 1
ATOM 1782 N N . ILE A 1 220 ? 8.356 -20.650 8.814 1.00 85.25 220 ILE A N 1
ATOM 1783 C CA . ILE A 1 220 ? 7.092 -21.098 8.194 1.00 85.25 220 ILE A CA 1
ATOM 1784 C C . ILE A 1 220 ? 7.114 -22.561 7.713 1.00 85.25 220 ILE A C 1
ATOM 1786 O O . ILE A 1 220 ? 6.091 -23.245 7.736 1.00 85.25 220 ILE A O 1
ATOM 1790 N N . THR A 1 221 ? 8.285 -23.083 7.331 1.00 83.94 221 THR A N 1
ATOM 1791 C CA . THR A 1 221 ? 8.455 -24.484 6.925 1.00 83.94 221 THR A CA 1
ATOM 1792 C C . THR A 1 221 ? 8.130 -25.486 8.029 1.00 83.94 221 THR A C 1
ATOM 1794 O O . THR A 1 221 ? 7.564 -26.540 7.736 1.00 83.94 221 THR A O 1
ATOM 1797 N N . TYR A 1 222 ? 8.463 -25.143 9.273 1.00 82.56 222 TYR A N 1
ATOM 1798 C CA . TYR A 1 222 ? 8.254 -25.939 10.482 1.00 82.56 222 TYR A CA 1
ATOM 1799 C C . TYR A 1 222 ? 6.867 -25.760 11.085 1.00 82.56 222 TYR A C 1
ATOM 1801 O O . TYR A 1 222 ? 6.382 -26.661 11.762 1.00 82.56 222 TYR A O 1
ATOM 1809 N N . LEU A 1 223 ? 6.236 -24.611 10.849 1.00 82.62 223 LEU A N 1
ATOM 1810 C CA . LEU A 1 223 ? 4.908 -24.324 11.382 1.00 82.62 223 LEU A CA 1
ATOM 1811 C C . LEU A 1 223 ? 3.808 -24.832 10.447 1.00 82.62 223 LEU A C 1
ATOM 1813 O O . LEU A 1 223 ? 2.877 -25.490 10.900 1.00 82.62 223 LEU A O 1
ATOM 1817 N N . LEU A 1 224 ? 3.920 -24.568 9.140 1.00 83.38 224 LEU A N 1
ATOM 1818 C CA . LEU A 1 224 ? 2.803 -24.741 8.202 1.00 83.38 224 LEU A CA 1
ATOM 1819 C C . LEU A 1 224 ? 3.117 -25.615 6.981 1.00 83.38 224 LEU A C 1
ATOM 1821 O O . LEU A 1 224 ? 2.195 -26.195 6.406 1.00 83.38 224 LEU A O 1
ATOM 1825 N N . LEU A 1 225 ? 4.384 -25.732 6.569 1.00 81.81 225 LEU A N 1
ATOM 1826 C CA . LEU A 1 225 ? 4.742 -26.432 5.325 1.00 81.81 225 LEU A CA 1
ATOM 1827 C C . LEU A 1 225 ? 5.262 -27.860 5.577 1.00 81.81 225 LEU A C 1
ATOM 1829 O O . LEU A 1 225 ? 4.852 -28.553 6.507 1.00 81.81 225 LEU A O 1
ATOM 1833 N N . PHE A 1 226 ? 6.150 -28.342 4.705 1.00 84.00 226 PHE A N 1
ATOM 1834 C CA . PHE A 1 226 ? 6.573 -29.741 4.624 1.00 84.00 226 PHE A CA 1
ATOM 1835 C C . PHE A 1 226 ? 7.335 -30.267 5.860 1.00 84.00 226 PHE A C 1
ATOM 1837 O O . PHE A 1 226 ? 7.468 -31.482 6.007 1.00 84.00 226 PHE A O 1
ATOM 1844 N N . ARG A 1 227 ? 7.779 -29.400 6.787 1.00 84.06 227 ARG A N 1
ATOM 1845 C CA . ARG A 1 227 ? 8.413 -29.790 8.067 1.00 84.06 227 ARG A CA 1
ATOM 1846 C C . ARG A 1 227 ? 7.490 -29.649 9.278 1.00 84.06 227 ARG A C 1
ATOM 1848 O O . ARG A 1 227 ? 7.937 -29.805 10.409 1.00 84.06 227 ARG A O 1
ATOM 1855 N N . LYS A 1 228 ? 6.187 -29.431 9.066 1.00 86.75 228 LYS A N 1
ATOM 1856 C CA . LYS A 1 228 ? 5.195 -29.295 10.150 1.00 86.75 228 LYS A CA 1
ATOM 1857 C C . LYS A 1 228 ? 5.116 -30.477 11.114 1.00 86.75 228 LYS A C 1
ATOM 1859 O O . LYS A 1 228 ? 4.636 -30.333 12.228 1.00 86.75 228 LYS A O 1
ATOM 1864 N N . HIS A 1 229 ? 5.578 -31.655 10.711 1.00 84.38 229 HIS A N 1
ATOM 1865 C CA . HIS A 1 229 ? 5.634 -32.814 11.599 1.00 84.38 229 HIS A CA 1
ATOM 1866 C C . HIS A 1 229 ? 6.659 -32.645 12.737 1.00 84.38 229 HIS A C 1
ATOM 1868 O O . HIS A 1 229 ? 6.568 -33.360 13.728 1.00 84.38 229 HIS A O 1
ATOM 1874 N N . GLU A 1 230 ? 7.607 -31.706 12.620 1.00 87.12 230 GLU A N 1
ATOM 1875 C CA . GLU A 1 230 ? 8.623 -31.439 13.645 1.00 87.12 230 GLU A CA 1
ATOM 1876 C C . GLU A 1 230 ? 8.138 -30.455 14.719 1.00 87.12 230 GLU A C 1
ATOM 1878 O O . GLU A 1 230 ? 8.408 -30.663 15.899 1.00 87.12 230 GLU A O 1
ATOM 1883 N N . GLN A 1 231 ? 7.445 -29.375 14.330 1.00 82.50 231 GLN A N 1
ATOM 1884 C CA . GLN A 1 231 ? 7.055 -28.285 15.245 1.00 82.50 231 GLN A CA 1
ATOM 1885 C C . GLN A 1 231 ? 5.669 -27.679 14.949 1.00 82.50 231 GLN A C 1
ATOM 1887 O O . GLN A 1 231 ? 5.325 -26.626 15.477 1.00 82.50 231 GLN A O 1
ATOM 1892 N N . GLY A 1 232 ? 4.835 -28.333 14.139 1.00 78.62 232 GLY A N 1
ATOM 1893 C CA . GLY A 1 232 ? 3.545 -27.790 13.696 1.00 78.62 232 GLY A CA 1
ATOM 1894 C C . GLY A 1 232 ? 2.518 -27.589 14.812 1.00 78.62 232 GLY A C 1
ATOM 1895 O O . GLY A 1 232 ? 1.585 -26.813 14.637 1.00 78.62 232 GLY A O 1
ATOM 1896 N N . ASN A 1 233 ? 2.703 -28.215 15.980 1.00 83.69 233 ASN A N 1
ATOM 1897 C CA . ASN A 1 233 ? 1.874 -27.946 17.161 1.00 83.69 233 ASN A CA 1
ATOM 1898 C C . ASN A 1 233 ? 1.986 -26.482 17.628 1.00 83.69 233 ASN A C 1
ATOM 1900 O O . ASN A 1 233 ? 1.019 -25.948 18.162 1.00 83.69 233 ASN A O 1
ATOM 1904 N N . ASN A 1 234 ? 3.118 -25.816 17.366 1.00 85.44 234 ASN A N 1
ATOM 1905 C CA . ASN A 1 234 ? 3.327 -24.406 17.709 1.00 85.44 234 ASN A CA 1
ATOM 1906 C C . ASN A 1 234 ? 2.556 -23.458 16.775 1.00 85.44 234 ASN A C 1
ATOM 1908 O O . ASN A 1 234 ? 2.472 -22.268 17.048 1.00 85.44 234 ASN A O 1
ATOM 1912 N N . ALA A 1 235 ? 1.935 -23.953 15.695 1.00 84.81 235 ALA A N 1
ATOM 1913 C CA . ALA A 1 235 ? 1.090 -23.122 14.837 1.00 84.81 235 ALA A CA 1
ATOM 1914 C C . ALA A 1 235 ? -0.129 -22.539 15.582 1.00 84.81 235 ALA A C 1
ATOM 1916 O O . ALA A 1 235 ? -0.707 -21.562 15.114 1.00 84.81 235 ALA A O 1
ATOM 1917 N N . VAL A 1 236 ? -0.490 -23.084 16.755 1.00 87.44 236 VAL A N 1
ATOM 1918 C CA . VAL A 1 236 ? -1.504 -22.491 17.645 1.00 87.44 236 VAL A CA 1
ATOM 1919 C C . VAL A 1 236 ? -1.136 -21.070 18.090 1.00 87.44 236 VAL A C 1
ATOM 1921 O O . VAL A 1 236 ? -2.027 -20.241 18.259 1.00 87.44 236 VAL A O 1
ATOM 1924 N N . GLU A 1 237 ? 0.159 -20.754 18.196 1.00 88.38 237 GLU A N 1
ATOM 1925 C CA . GLU A 1 237 ? 0.651 -19.417 18.552 1.00 88.38 237 GLU A CA 1
ATOM 1926 C C . GLU A 1 237 ? 0.243 -18.372 17.501 1.00 88.38 237 GLU A C 1
ATOM 1928 O O . GLU A 1 237 ? 0.033 -17.207 17.829 1.00 88.38 237 GLU A O 1
ATOM 1933 N N . LEU A 1 238 ? 0.041 -18.775 16.239 1.00 89.12 238 LEU A N 1
ATOM 1934 C CA . LEU A 1 238 ? -0.422 -17.863 15.189 1.00 89.12 238 LEU A CA 1
ATOM 1935 C C . LEU A 1 238 ? -1.835 -17.342 15.481 1.00 89.12 238 LEU A C 1
ATOM 1937 O O . LEU A 1 238 ? -2.122 -16.178 15.205 1.00 89.12 238 LEU A O 1
ATOM 1941 N N . GLU A 1 239 ? -2.706 -18.167 16.062 1.00 89.81 239 GLU A N 1
ATOM 1942 C CA . GLU A 1 239 ? -4.045 -17.743 16.489 1.00 89.81 239 GLU A CA 1
ATOM 1943 C C . GLU A 1 239 ? -3.984 -16.836 17.726 1.00 89.81 239 GLU A C 1
ATOM 1945 O O . GLU A 1 239 ? -4.804 -15.931 17.886 1.00 89.81 239 GLU A O 1
ATOM 1950 N N . GLU A 1 240 ? -3.001 -17.036 18.608 1.00 93.00 240 GLU A N 1
ATOM 1951 C CA . GLU A 1 240 ? -2.763 -16.141 19.745 1.00 93.00 240 GLU A CA 1
ATOM 1952 C C . GLU A 1 240 ? -2.296 -14.758 19.282 1.00 93.00 240 GLU A C 1
ATOM 1954 O O . GLU A 1 240 ? -2.806 -13.750 19.772 1.00 93.00 240 GLU A O 1
ATOM 1959 N N . LEU A 1 241 ? -1.422 -14.691 18.272 1.00 94.81 241 LEU A N 1
ATOM 1960 C CA . LEU A 1 241 ? -1.010 -13.426 17.661 1.00 94.81 241 LEU A CA 1
ATOM 1961 C C . LEU A 1 241 ? -2.203 -12.647 17.093 1.00 94.81 241 LEU A C 1
ATOM 1963 O O . LEU A 1 241 ? -2.269 -11.437 17.290 1.00 94.81 241 LEU A O 1
ATOM 1967 N N . LEU A 1 242 ? -3.187 -13.313 16.472 1.00 93.56 242 LEU A N 1
ATOM 1968 C CA . LEU A 1 242 ? -4.415 -12.646 16.014 1.00 93.56 242 LEU A CA 1
ATOM 1969 C C . LEU A 1 242 ? -5.237 -12.058 17.162 1.00 93.56 242 LEU A C 1
ATOM 1971 O O . LEU A 1 242 ? -5.779 -10.958 17.023 1.00 93.56 242 LEU A O 1
ATOM 1975 N N . LYS A 1 243 ? -5.334 -12.765 18.294 1.00 95.38 243 LYS A N 1
ATOM 1976 C CA . LYS A 1 243 ? -6.023 -12.246 19.486 1.00 95.38 243 LYS A CA 1
ATOM 1977 C C . LYS A 1 243 ? -5.313 -11.005 20.017 1.00 95.38 243 LYS A C 1
ATOM 1979 O O . LYS A 1 243 ? -5.971 -9.995 20.244 1.00 95.38 243 LYS A O 1
ATOM 1984 N N . LEU A 1 244 ? -3.984 -11.049 20.116 1.00 97.62 244 LEU A N 1
ATOM 1985 C CA . LEU A 1 244 ? -3.172 -9.906 20.537 1.00 97.62 244 LEU A CA 1
ATOM 1986 C C . LEU A 1 244 ? -3.279 -8.731 19.553 1.00 97.62 244 LEU A C 1
ATOM 1988 O O . LEU A 1 244 ? -3.371 -7.586 19.983 1.00 97.62 244 LEU A O 1
ATOM 1992 N N . THR A 1 245 ? -3.336 -8.988 18.240 1.00 97.75 245 THR A N 1
ATOM 1993 C CA . THR A 1 245 ? -3.617 -7.954 17.230 1.00 97.75 245 THR A CA 1
ATOM 1994 C C . THR A 1 245 ? -4.971 -7.286 17.489 1.00 97.75 245 THR A C 1
ATOM 1996 O O . THR A 1 245 ? -5.056 -6.061 17.464 1.00 97.75 245 THR A O 1
ATOM 1999 N N . ALA A 1 246 ? -6.021 -8.063 17.771 1.00 97.12 246 ALA A N 1
ATOM 2000 C CA . ALA A 1 246 ? -7.352 -7.522 18.050 1.00 97.12 246 ALA A CA 1
ATOM 2001 C C . ALA A 1 246 ? -7.427 -6.763 19.390 1.00 97.12 246 ALA A C 1
ATOM 2003 O O . ALA A 1 246 ? -8.196 -5.812 19.522 1.00 97.12 246 ALA A O 1
ATOM 2004 N N . GLU A 1 247 ? -6.652 -7.172 20.395 1.00 98.06 247 GLU A N 1
ATOM 2005 C CA . GLU A 1 247 ? -6.508 -6.433 21.655 1.00 98.06 247 GLU A CA 1
ATOM 2006 C C . GLU A 1 247 ? -5.783 -5.102 21.447 1.00 98.06 247 GLU A C 1
ATOM 2008 O O . GLU A 1 247 ? -6.244 -4.076 21.948 1.00 98.06 247 GLU A O 1
ATOM 2013 N N . ALA A 1 248 ? -4.710 -5.099 20.654 1.00 98.31 248 ALA A N 1
ATOM 2014 C CA . ALA A 1 248 ? -3.982 -3.885 20.310 1.00 98.31 248 ALA A CA 1
ATOM 2015 C C . ALA A 1 248 ? -4.854 -2.903 19.508 1.00 98.31 248 ALA A C 1
ATOM 2017 O O . ALA A 1 248 ? -4.848 -1.716 19.817 1.00 98.31 248 ALA A O 1
ATOM 2018 N N . ASP A 1 249 ? -5.680 -3.378 18.563 1.00 98.44 249 ASP A N 1
ATOM 2019 C CA . ASP A 1 249 ? -6.658 -2.526 17.860 1.00 98.44 249 ASP A CA 1
ATOM 2020 C C . ASP A 1 249 ? -7.597 -1.804 18.851 1.00 98.44 249 ASP A C 1
ATOM 2022 O O . ASP A 1 249 ? -7.789 -0.594 18.752 1.00 98.44 249 ASP A O 1
ATOM 2026 N N . LYS A 1 250 ? -8.119 -2.507 19.869 1.00 98.25 250 LYS A N 1
ATOM 2027 C CA . LYS A 1 250 ? -8.956 -1.883 20.915 1.00 98.25 250 LYS A CA 1
ATOM 2028 C C . LYS A 1 250 ? -8.181 -0.854 21.739 1.00 98.25 250 LYS A C 1
ATOM 2030 O O . LYS A 1 250 ? -8.740 0.180 22.100 1.00 98.25 250 LYS A O 1
ATOM 2035 N N . GLY A 1 251 ? -6.918 -1.141 22.055 1.00 98.25 251 GLY A N 1
ATOM 2036 C CA . GLY A 1 251 ? -6.031 -0.210 22.753 1.00 98.25 251 GLY A CA 1
ATOM 2037 C C . GLY A 1 251 ? -5.797 1.067 21.944 1.00 98.25 251 GLY A C 1
ATOM 2038 O O . GLY A 1 251 ? -5.922 2.163 22.484 1.00 98.25 251 GLY A O 1
ATOM 2039 N N . ILE A 1 252 ? -5.559 0.932 20.637 1.00 98.69 252 ILE A N 1
ATOM 2040 C CA . ILE A 1 252 ? -5.412 2.050 19.695 1.00 98.69 252 ILE A CA 1
ATOM 2041 C C . ILE A 1 252 ? -6.673 2.921 19.697 1.00 98.69 252 ILE A C 1
ATOM 2043 O O . ILE A 1 252 ? -6.563 4.137 19.829 1.00 98.69 252 ILE A O 1
ATOM 2047 N N . HIS A 1 253 ? -7.866 2.320 19.622 1.00 98.56 253 HIS A N 1
ATOM 2048 C CA . HIS A 1 253 ? -9.139 3.059 19.654 1.00 98.56 253 HIS A CA 1
ATOM 2049 C C . HIS A 1 253 ? -9.345 3.828 20.959 1.00 98.56 253 HIS A C 1
ATOM 2051 O O . HIS A 1 253 ? -9.814 4.962 20.943 1.00 98.56 253 HIS A O 1
ATOM 2057 N N . GLN A 1 254 ? -8.982 3.233 22.096 1.00 98.06 254 GLN A N 1
ATOM 2058 C CA . GLN A 1 254 ? -9.078 3.899 23.396 1.00 98.06 254 GLN A CA 1
ATOM 2059 C C . GLN A 1 254 ? -8.088 5.055 23.530 1.00 98.06 254 GLN A C 1
ATOM 2061 O O . GLN A 1 254 ? -8.453 6.089 24.078 1.00 98.06 254 GLN A O 1
ATOM 2066 N N . LEU A 1 255 ? -6.855 4.880 23.050 1.00 98.06 255 LEU A N 1
ATOM 2067 C CA . LEU A 1 255 ? -5.821 5.915 23.094 1.00 98.06 255 LEU A CA 1
ATOM 2068 C C . LEU A 1 255 ? -6.143 7.080 22.154 1.00 98.06 255 LEU A C 1
ATOM 2070 O O . LEU A 1 255 ? -5.941 8.224 22.530 1.00 98.06 255 LEU A O 1
ATOM 2074 N N . ALA A 1 256 ? -6.671 6.805 20.959 1.00 97.81 256 ALA A N 1
ATOM 2075 C CA . ALA A 1 256 ? -6.974 7.837 19.966 1.00 97.81 256 ALA A CA 1
ATOM 2076 C C . ALA A 1 256 ? -8.111 8.790 20.385 1.00 97.81 256 ALA A C 1
ATOM 2078 O O . ALA A 1 256 ? -8.230 9.875 19.823 1.00 97.81 256 ALA A O 1
ATOM 2079 N N . LYS A 1 257 ? -8.949 8.385 21.350 1.00 97.06 257 LYS A N 1
ATOM 2080 C CA . LYS A 1 257 ? -10.084 9.166 21.879 1.00 97.06 257 LYS A CA 1
ATOM 2081 C C . LYS A 1 257 ? -9.751 9.974 23.143 1.00 97.06 257 LYS A C 1
ATOM 2083 O O . LYS A 1 257 ? -10.646 10.620 23.689 1.00 97.06 257 LYS A O 1
ATOM 2088 N N . GLN A 1 258 ? -8.521 9.878 23.649 1.00 89.88 258 GLN A N 1
ATOM 2089 C CA . GLN A 1 258 ? -8.038 10.647 24.806 1.00 89.88 258 GLN A CA 1
ATOM 2090 C C . GLN A 1 258 ? -7.519 12.012 24.365 1.00 89.88 258 GLN A C 1
ATOM 2092 O O . GLN A 1 258 ? -7.782 12.980 25.114 1.00 89.88 258 GLN A O 1
#

pLDDT: mean 94.57, std 4.83, range [78.62, 98.81]

Sequence (258 aa):
TLETSLTMSYPELDLTFRNLGWSGDTVWADSRGIFDAPEKGYEKMLAQVNSIKPTVIFLGYGGNEAHAGEEKLGDFVRQYQRLISDLKQNSENPRFVFLSPLPYPNFGKPYPDQTAYNNNVKAYATEIKKLAQSEGSLYIDLIERFSDSVFHDSKPGNYYERSMNLTEIGYLVWTDEILHQLGITNIDLSHGLPEEWSAVNAEILKKNELYFHHWRPQNITYLLLFRKHEQGNNAVELEELLKLTAEADKGIHQLAKQ

Secondary structure (DSSP, 8-state):
-HHHHHHHH-GGG---------TT--TT-GGG-TTS-HHHHHHHHHHHHHHH--SEEEE--STTGGGG-GGGHHHHHHHHHHHHHHHHHTSSS-EEEEEPPPPPP---TTSPP-HHHHHHHHHHHHHHHHHHHHTT-EEE-HHHHHTSHHHHTPPBTTTBSSSSSB-HHHHHHHHHHHHHHTT------BTBS-GGGHHHHHHHHHHHHHHHHHHS-TTHHHHTSTTHHHHGGGGHHHHHHHHHHHHHHHHHHHHHT-

Radius of gyration: 19.3 Å; chains: 1; bounding box: 46×53×49 Å